Protein AF-0000000076841420 (afdb_homodimer)

Foldseek 3Di:
DPDDDDDQPADKDKDDWDDDPRFTKIKIKDLCFGSNPDQAIWMWMDTDCVRVVVPPDWWWKKKKKWWAFPVPGDIQMDIDDTDTDDPPDIDTGRHRGGNCQCVPPVTRQDDPNDIDMDMDMDTPPPPPPD/DPDDDDDQPADKDKDDWDDDPRFTKIKIKDLCFGSNPDQAIWMWMDTDQVRLVPPPDWWWKKKKKWWAFPVPGDIDMDIDDTDTDDPPDIDTGRHRGGNCQCVPPVTRQDDPNDIDMDMDMDTPPPPPPD

Radius of gyration: 22.5 Å; Cα contacts (8 Å, |Δi|>4): 610; chains: 2; bounding box: 36×82×49 Å

Nearest PDB structures (foldseek):
  7kpk-assembly1_A  TM=8.419E-01  e=2.871E-06  Homo sapiens
  2f1y-assembly1_A  TM=8.600E-01  e=2.532E-05  Homo sapiens
  2f1x-assembly1_A  TM=8.235E-01  e=2.394E-05  Homo sapiens
  2xxn-assembly1_A  TM=7.863E-01  e=4.678E-05  Homo sapiens
  2f1x-assembly2_B  TM=8.069E-01  e=1.786E-04  Homo sapiens

Secondary structure (DSSP, 8-state):
--EEEEEE----EEPPPEEETTEEEEEEEETT-GGG-SSEEEEEEEE-GGGGGGTTS-EEEEEEEEEEETTTTEEEEEE---EEE-TT--EEEEEEEEHHHHT-TTS-S-BTTEEEEEEEEEEE------/--EEEEEE----EEPPPEEETTEEEEEEEETT-GGG-SSEEEEEEEE-GGGGGGTTS-EEEEEEEEEEETTTTEEEEEE---EEE-TT--EEEEEEEEHHHHT-TTS-S-BTTEEEEEEEEEEE------

Solvent-accessible surface area (backbone atoms only — not comparable to full-atom values): 14401 Å² total; per-residue (Å²): 112,84,54,69,40,79,44,70,61,63,54,72,43,69,51,73,73,44,77,58,96,91,38,43,30,30,43,40,32,11,79,51,8,60,52,48,68,45,74,9,21,14,40,31,40,33,60,45,61,94,53,47,89,63,58,80,62,78,44,36,31,35,43,34,40,33,38,36,20,73,74,76,75,44,67,53,71,53,68,54,65,84,36,74,58,56,93,88,52,65,51,72,33,66,68,64,41,48,40,70,62,46,50,29,81,90,45,23,35,49,56,96,30,23,34,39,34,31,54,43,79,45,74,55,74,73,70,70,82,121,113,86,54,68,39,78,44,68,60,64,53,70,44,71,52,73,74,44,77,57,94,89,37,43,29,31,43,40,32,10,78,52,6,60,52,47,68,45,76,12,20,15,41,30,39,31,62,44,60,94,50,41,85,64,59,77,66,78,43,35,30,35,42,34,40,33,39,37,20,71,72,76,75,44,68,53,73,51,68,55,63,86,36,73,59,55,85,88,50,64,52,72,34,66,68,63,42,49,38,70,60,46,50,30,80,91,43,23,35,50,55,96,29,24,34,37,34,33,55,42,76,44,72,54,75,72,69,70,82,120

Sequence (260 aa):
MNNFLELDLDHFVRSPAFEVGGHKWYVQMYPCGKRYSTDCLSLYLYLDASDELHLESKKVVVMTVSILDRKNGIHFTRTSGLLVFTGGHGWGWANFLELKKLKDPSGGYVVESSCVVKADLTIIGLSNDSMNNFLELDLDHFVRSPAFEVGGHKWYVQMYPCGKRYSTDCLSLYLYLDASDELHLESKKVVVMTVSILDRKNGIHFTRTSGLLVFTGGHGWGWANFLELKKLKDPSGGYVVESSCVVKADLTIIGLSNDS

pLDDT: mean 86.53, std 14.45, range [31.75, 97.94]

InterPro domains:
  IPR002083 MATH/TRAF domain [PF22486] (10-120)
  IPR002083 MATH/TRAF domain [PS50144] (1-121)
  IPR002083 MATH/TRAF domain [SM00061] (1-102)
  IPR002083 MATH/TRAF domain [cd00121] (3-122)
  IPR008974 TRAF-like [G3DSA:2.60.210.10] (1-125)

Organism: Aegilops tauschii subsp. strangulata (NCBI:txid200361)

Structure (mmCIF, N/CA/C/O backbone):
data_AF-0000000076841420-model_v1
#
loop_
_entity.id
_entity.type
_entity.pdbx_description
1 polymer 'MATH domain-containing protein'
#
loop_
_atom_site.group_PDB
_atom_site.id
_atom_site.type_symbol
_atom_site.label_atom_id
_atom_site.label_alt_id
_atom_site.label_comp_id
_atom_site.label_asym_id
_atom_site.label_entity_id
_atom_site.label_seq_id
_atom_site.pdbx_PDB_ins_code
_atom_site.Cartn_x
_atom_site.Cartn_y
_atom_site.Cartn_z
_atom_site.occupancy
_atom_site.B_iso_or_equiv
_atom_site.auth_seq_id
_atom_site.auth_comp_id
_atom_site.auth_asym_id
_atom_site.auth_atom_id
_atom_site.pdbx_PDB_model_num
ATOM 1 N N . MET A 1 1 ? 9.602 21.828 15.68 1 44.41 1 MET A N 1
ATOM 2 C CA . MET A 1 1 ? 10.008 20.422 15.664 1 44.41 1 MET A CA 1
ATOM 3 C C . MET A 1 1 ? 10.094 19.906 14.234 1 44.41 1 MET A C 1
ATOM 5 O O . MET A 1 1 ? 9.078 19.844 13.523 1 44.41 1 MET A O 1
ATOM 9 N N . ASN A 1 2 ? 11.023 20.234 13.453 1 52.28 2 ASN A N 1
ATOM 10 C CA . ASN A 1 2 ? 11.211 19.953 12.039 1 52.28 2 ASN A CA 1
ATOM 11 C C . ASN A 1 2 ? 11.508 18.469 11.797 1 52.28 2 ASN A C 1
ATOM 13 O O . ASN A 1 2 ? 12.672 18.094 11.672 1 52.28 2 ASN A O 1
ATOM 17 N N . ASN A 1 3 ? 10.789 17.5 12.422 1 69.75 3 ASN A N 1
ATOM 18 C CA . ASN A 1 3 ? 11.336 16.156 12.336 1 69.75 3 ASN A CA 1
ATOM 19 C C . ASN A 1 3 ? 10.891 15.438 11.07 1 69.75 3 ASN A C 1
ATOM 21 O O . ASN A 1 3 ? 9.695 15.258 10.844 1 69.75 3 ASN A O 1
ATOM 25 N N . PHE A 1 4 ? 11.906 15.492 10.172 1 79.81 4 PHE A N 1
ATOM 26 C CA . PHE A 1 4 ? 11.711 14.633 9.008 1 79.81 4 PHE A CA 1
ATOM 27 C C . PHE A 1 4 ? 11.664 13.172 9.422 1 79.81 4 PHE A C 1
ATOM 29 O O . PHE A 1 4 ? 12.414 12.734 10.297 1 79.81 4 PHE A O 1
ATOM 36 N N . LEU A 1 5 ? 10.633 12.625 8.984 1 87.56 5 LEU A N 1
ATOM 37 C CA . LEU A 1 5 ? 10.453 11.203 9.242 1 87.56 5 LEU A CA 1
ATOM 38 C C . LEU A 1 5 ? 10.578 10.398 7.949 1 87.56 5 LEU A C 1
ATOM 40 O O . LEU A 1 5 ? 10.031 10.789 6.914 1 87.56 5 LEU A O 1
ATOM 44 N N . GLU A 1 6 ? 11.461 9.383 8.078 1 91.12 6 GLU A N 1
ATOM 45 C CA . GLU A 1 6 ? 11.516 8.453 6.945 1 91.12 6 GLU A CA 1
ATOM 46 C C . GLU A 1 6 ? 10.523 7.309 7.117 1 91.12 6 GLU A C 1
ATOM 48 O O . GLU A 1 6 ? 10.531 6.629 8.148 1 91.12 6 GLU A O 1
ATOM 53 N N . LEU A 1 7 ? 9.664 7.168 6.16 1 93.5 7 LEU A N 1
ATOM 54 C CA . LEU A 1 7 ? 8.625 6.148 6.223 1 93.5 7 LEU A CA 1
ATOM 55 C C . LEU A 1 7 ? 8.844 5.078 5.16 1 93.5 7 LEU A C 1
ATOM 57 O O . LEU A 1 7 ? 9.117 5.398 3.998 1 93.5 7 LEU A O 1
ATOM 61 N N . ASP A 1 8 ? 8.758 3.84 5.566 1 93.69 8 ASP A N 1
ATOM 62 C CA . ASP A 1 8 ? 8.891 2.707 4.656 1 93.69 8 ASP A CA 1
ATOM 63 C C . ASP A 1 8 ? 7.586 2.447 3.908 1 93.69 8 ASP A C 1
ATOM 65 O O . ASP A 1 8 ? 6.527 2.312 4.523 1 93.69 8 ASP A O 1
ATOM 69 N N . LEU A 1 9 ? 7.691 2.336 2.596 1 92.19 9 LEU A N 1
ATOM 70 C CA . LEU A 1 9 ? 6.488 2.219 1.777 1 92.19 9 LEU A CA 1
ATOM 71 C C . LEU A 1 9 ? 6.25 0.77 1.364 1 92.19 9 LEU A C 1
ATOM 73 O O . LEU A 1 9 ? 5.242 0.459 0.728 1 92.19 9 LEU A O 1
ATOM 77 N N . ASP A 1 10 ? 7.145 -0.092 1.771 1 88.5 10 ASP A N 1
ATOM 78 C CA . ASP A 1 10 ? 6.98 -1.504 1.439 1 88.5 10 ASP A CA 1
ATOM 79 C C . ASP A 1 10 ? 5.734 -2.084 2.109 1 88.5 10 ASP A C 1
ATOM 81 O O . ASP A 1 10 ? 5.531 -1.904 3.312 1 88.5 10 ASP A O 1
ATOM 85 N N . HIS A 1 11 ? 4.859 -2.5 1.32 1 89 11 HIS A N 1
ATOM 86 C CA . HIS A 1 11 ? 3.646 -3.135 1.827 1 89 11 HIS A CA 1
ATOM 87 C C . HIS A 1 11 ? 3.25 -4.328 0.967 1 89 11 HIS A C 1
ATOM 89 O O . HIS A 1 11 ? 3.191 -4.227 -0.26 1 89 11 HIS A O 1
ATOM 95 N N . PHE A 1 12 ? 3.076 -5.375 1.663 1 93.88 12 PHE A N 1
ATOM 96 C CA . PHE A 1 12 ? 2.543 -6.551 0.986 1 93.88 12 PHE A CA 1
ATOM 97 C C . PHE A 1 12 ? 1.453 -7.211 1.824 1 93.88 12 PHE A C 1
ATOM 99 O O . PHE A 1 12 ? 1.341 -6.949 3.023 1 93.88 12 PHE A O 1
ATOM 106 N N . VAL A 1 13 ? 0.59 -7.887 1.134 1 94.56 13 VAL A N 1
ATOM 107 C CA . VAL A 1 13 ? -0.407 -8.734 1.775 1 94.56 13 VAL A CA 1
ATOM 108 C C . VAL A 1 13 ? -0.192 -10.188 1.359 1 94.56 13 VAL A C 1
ATOM 110 O O . VAL A 1 13 ? 0.125 -10.469 0.201 1 94.56 13 VAL A O 1
ATOM 113 N N . ARG A 1 14 ? -0.371 -11.094 2.348 1 93.25 14 ARG A N 1
ATOM 114 C CA . ARG A 1 14 ? -0.141 -12.508 2.078 1 93.25 14 ARG A CA 1
ATOM 115 C C . ARG A 1 14 ? -1.434 -13.312 2.205 1 93.25 14 ARG A C 1
ATOM 117 O O . ARG A 1 14 ? -2.234 -13.062 3.109 1 93.25 14 ARG A O 1
ATOM 124 N N . SER A 1 15 ? -1.518 -14.211 1.389 1 91.94 15 SER A N 1
ATOM 125 C CA . SER A 1 15 ? -2.617 -15.164 1.533 1 91.94 15 SER A CA 1
ATOM 126 C C . SER A 1 15 ? -2.33 -16.172 2.635 1 91.94 15 SER A C 1
ATOM 128 O O . SER A 1 15 ? -1.18 -16.359 3.037 1 91.94 15 SER A O 1
ATOM 130 N N . PRO A 1 16 ? -3.432 -16.812 3.088 1 89.81 16 PRO A N 1
ATOM 131 C CA . PRO A 1 16 ? -3.15 -18.047 3.842 1 89.81 16 PRO A CA 1
ATOM 132 C C . PRO A 1 16 ? -2.369 -19.062 3.025 1 89.81 16 PRO A C 1
ATOM 134 O O . PRO A 1 16 ? -2.447 -19.078 1.794 1 89.81 16 PRO A O 1
ATOM 137 N N . ALA A 1 17 ? -1.659 -19.891 3.781 1 89.62 17 ALA A N 1
ATOM 138 C CA . ALA A 1 17 ? -0.952 -20.969 3.092 1 89.62 17 ALA A CA 1
ATOM 139 C C . ALA A 1 17 ? -1.927 -22.031 2.578 1 89.62 17 ALA A C 1
ATOM 141 O O . ALA A 1 17 ? -2.986 -22.234 3.174 1 89.62 17 ALA A O 1
ATOM 142 N N . PHE A 1 18 ? -1.612 -22.609 1.475 1 89 18 PHE A N 1
ATOM 143 C CA . PHE A 1 18 ? -2.379 -23.719 0.915 1 89 18 PHE A CA 1
ATOM 144 C C . PHE A 1 18 ? -1.453 -24.828 0.447 1 89 18 PHE A C 1
ATOM 146 O O . PHE A 1 18 ? -0.28 -24.594 0.152 1 89 18 PHE A O 1
ATOM 153 N N . GLU A 1 19 ? -1.987 -26 0.372 1 88.69 19 GLU A N 1
ATOM 154 C CA . GLU A 1 19 ? -1.132 -27.156 0.092 1 88.69 19 GLU A CA 1
ATOM 155 C C . GLU A 1 19 ? -1.344 -27.656 -1.33 1 88.69 19 GLU A C 1
ATOM 157 O O . GLU A 1 19 ? -2.482 -27.812 -1.778 1 88.69 19 GLU A O 1
ATOM 162 N N . VAL A 1 20 ? -0.344 -27.812 -1.985 1 87.06 20 VAL A N 1
ATOM 163 C CA . VAL A 1 20 ? -0.312 -28.438 -3.297 1 87.06 20 VAL A CA 1
ATOM 164 C C . VAL A 1 20 ? 0.948 -29.297 -3.428 1 87.06 20 VAL A C 1
ATOM 166 O O . VAL A 1 20 ? 2.053 -28.828 -3.143 1 87.06 20 VAL A O 1
ATOM 169 N N . GLY A 1 21 ? 0.726 -30.625 -3.842 1 84.19 21 GLY A N 1
ATOM 170 C CA . GLY A 1 21 ? 1.859 -31.516 -4.07 1 84.19 21 GLY A CA 1
ATOM 171 C C . GLY A 1 21 ? 2.627 -31.844 -2.805 1 84.19 21 GLY A C 1
ATOM 172 O O . GLY A 1 21 ? 3.836 -32.094 -2.85 1 84.19 21 GLY A O 1
ATOM 173 N N . GLY A 1 22 ? 2.033 -31.672 -1.717 1 85.31 22 GLY A N 1
ATOM 174 C CA . GLY A 1 22 ? 2.664 -32 -0.449 1 85.31 22 GLY A CA 1
ATOM 175 C C . GLY A 1 22 ? 3.463 -30.859 0.139 1 85.31 22 GLY A C 1
ATOM 176 O O . GLY A 1 22 ? 4.246 -31.047 1.069 1 85.31 22 GLY A O 1
ATOM 177 N N . HIS A 1 23 ? 3.32 -29.734 -0.517 1 85.75 23 HIS A N 1
ATOM 178 C CA . HIS A 1 23 ? 4.023 -28.547 -0.042 1 85.75 23 HIS A CA 1
ATOM 179 C C . HIS A 1 23 ? 3.051 -27.406 0.23 1 85.75 23 HIS A C 1
ATOM 181 O O . HIS A 1 23 ? 1.984 -27.328 -0.383 1 85.75 23 HIS A O 1
ATOM 187 N N . LYS A 1 24 ? 3.512 -26.547 1.036 1 88.75 24 LYS A N 1
ATOM 188 C CA . LYS A 1 24 ? 2.697 -25.391 1.362 1 88.75 24 LYS A CA 1
ATOM 189 C C . LYS A 1 24 ? 3.143 -24.156 0.566 1 88.75 24 LYS A C 1
ATOM 191 O O . LYS A 1 24 ? 4.34 -23.891 0.456 1 88.75 24 LYS A O 1
ATOM 196 N N . TRP A 1 25 ? 2.139 -23.531 0.036 1 90.31 25 TRP A N 1
ATOM 197 C CA . TRP A 1 25 ? 2.352 -22.359 -0.805 1 90.31 25 TRP A CA 1
ATOM 198 C C . TRP A 1 25 ? 1.554 -21.172 -0.289 1 90.31 25 TRP A C 1
ATOM 200 O O . TRP A 1 25 ? 0.57 -21.344 0.435 1 90.31 25 TRP A O 1
ATOM 210 N N . TYR A 1 26 ? 2.045 -19.969 -0.634 1 91.75 26 TYR A N 1
ATOM 211 C CA . TYR A 1 26 ? 1.208 -18.781 -0.424 1 91.75 26 TYR A CA 1
ATOM 212 C C . TYR A 1 26 ? 1.474 -17.734 -1.49 1 91.75 26 TYR A C 1
ATOM 214 O O . TYR A 1 26 ? 2.531 -17.734 -2.123 1 91.75 26 TYR A O 1
ATOM 222 N N . VAL A 1 27 ? 0.505 -16.906 -1.668 1 94.06 27 VAL A N 1
ATOM 223 C CA . VAL A 1 27 ? 0.611 -15.773 -2.58 1 94.06 27 VAL A CA 1
ATOM 224 C C . VAL A 1 27 ? 0.907 -14.5 -1.792 1 94.06 27 VAL A C 1
ATOM 226 O O . VAL A 1 27 ? 0.324 -14.273 -0.729 1 94.06 27 VAL A O 1
ATOM 229 N N . GLN A 1 28 ? 1.87 -13.82 -2.277 1 95.38 28 GLN A N 1
ATOM 230 C CA . GLN A 1 28 ? 2.172 -12.5 -1.737 1 95.38 28 GLN A CA 1
ATOM 231 C C . GLN A 1 28 ? 1.877 -11.406 -2.762 1 95.38 28 GLN A C 1
ATOM 233 O O . GLN A 1 28 ? 2.338 -11.477 -3.902 1 95.38 28 GLN A O 1
ATOM 238 N N . MET A 1 29 ? 1.077 -10.43 -2.295 1 96.38 29 MET A N 1
ATOM 239 C CA . MET A 1 29 ? 0.647 -9.359 -3.182 1 96.38 29 MET A CA 1
ATOM 240 C C . MET A 1 29 ? 1.183 -8.008 -2.705 1 96.38 29 MET A C 1
ATOM 242 O O . MET A 1 29 ? 1.205 -7.738 -1.504 1 96.38 29 MET A O 1
ATOM 246 N N . TYR A 1 30 ? 1.589 -7.195 -3.617 1 95.81 30 TYR A N 1
ATOM 247 C CA . TYR A 1 30 ? 1.957 -5.801 -3.402 1 95.81 30 TYR A CA 1
ATOM 248 C C . TYR A 1 30 ? 1.001 -4.863 -4.133 1 95.81 30 TYR A C 1
ATOM 250 O O . TYR A 1 30 ? 1.192 -4.574 -5.316 1 95.81 30 TYR A O 1
ATOM 258 N N . PRO A 1 31 ? 0.027 -4.332 -3.432 1 94 31 PRO A N 1
ATOM 259 C CA . PRO A 1 31 ? -1.051 -3.584 -4.082 1 94 31 PRO A CA 1
ATOM 260 C C . PRO A 1 31 ? -0.551 -2.328 -4.793 1 94 31 PRO A C 1
ATOM 262 O O . PRO A 1 31 ? -1.196 -1.844 -5.727 1 94 31 PRO A O 1
ATOM 265 N N . CYS A 1 32 ? 0.587 -1.778 -4.316 1 92.69 32 CYS A N 1
ATOM 266 C CA . CYS A 1 32 ? 1.147 -0.594 -4.957 1 92.69 32 CYS A CA 1
ATOM 267 C C . CYS A 1 32 ? 2.49 -0.908 -5.602 1 92.69 32 CYS A C 1
ATOM 269 O O . CYS A 1 32 ? 3.309 -0.011 -5.812 1 92.69 32 CYS A O 1
ATOM 271 N N . GLY A 1 33 ? 2.645 -2.135 -5.93 1 94.56 33 GLY A N 1
ATOM 272 C CA . GLY A 1 33 ? 3.895 -2.555 -6.543 1 94.56 33 GLY A CA 1
ATOM 273 C C . GLY A 1 33 ? 4.961 -2.924 -5.531 1 94.56 33 GLY A C 1
ATOM 274 O O . GLY A 1 33 ? 5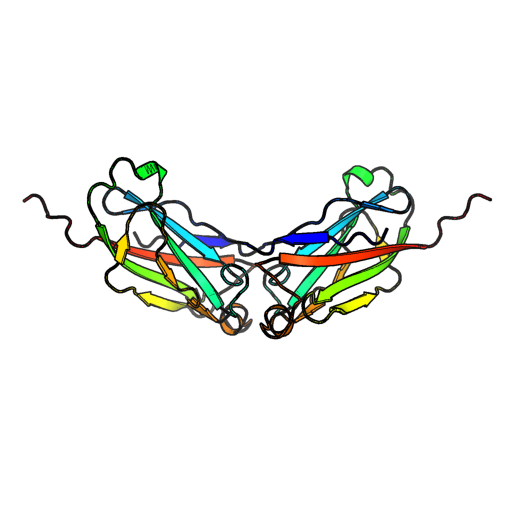.059 -2.305 -4.469 1 94.56 33 GLY A O 1
ATOM 275 N N . LYS A 1 34 ? 5.68 -3.854 -5.938 1 91.38 34 LYS A N 1
ATOM 276 C CA . LYS A 1 34 ? 6.777 -4.254 -5.066 1 91.38 34 LYS A CA 1
ATOM 277 C C . LYS A 1 34 ? 7.777 -3.115 -4.883 1 91.38 34 LYS A C 1
ATOM 279 O O . LYS A 1 34 ? 8.219 -2.51 -5.859 1 91.38 34 LYS A O 1
ATOM 284 N N . ARG A 1 35 ? 8.078 -2.752 -3.814 1 86.56 35 ARG A N 1
ATOM 285 C CA . ARG A 1 35 ? 9.008 -1.689 -3.439 1 86.56 35 ARG A CA 1
ATOM 286 C C . ARG A 1 35 ? 8.523 -0.336 -3.951 1 86.56 35 ARG A C 1
ATOM 288 O O . ARG A 1 35 ? 9.328 0.57 -4.18 1 86.56 35 ARG A O 1
ATOM 295 N N . TYR A 1 36 ? 7.312 -0.246 -4.438 1 89.69 36 TYR A N 1
ATOM 296 C CA . TYR A 1 36 ? 6.695 0.981 -4.926 1 89.69 36 TYR A CA 1
ATOM 297 C C . TYR A 1 36 ? 7.395 1.474 -6.191 1 89.69 36 TYR A C 1
ATOM 299 O O . TYR A 1 36 ? 7.562 2.68 -6.383 1 89.69 36 TYR A O 1
ATOM 307 N N . SER A 1 37 ? 7.727 0.525 -7.027 1 84.75 37 SER A N 1
ATOM 308 C CA . SER A 1 37 ? 8.578 0.894 -8.156 1 84.75 37 SER A CA 1
ATOM 309 C C . SER A 1 37 ? 7.805 0.851 -9.469 1 84.75 37 SER A C 1
ATOM 311 O O . SER A 1 37 ? 8.297 1.31 -10.5 1 84.75 37 SER A O 1
ATOM 313 N N . THR A 1 38 ? 6.637 0.31 -9.406 1 88.44 38 THR A N 1
ATOM 314 C CA . THR A 1 38 ? 5.867 0.203 -10.641 1 88.44 38 THR A CA 1
ATOM 315 C C . THR A 1 38 ? 4.473 0.79 -10.469 1 88.44 38 THR A C 1
ATOM 317 O O . THR A 1 38 ? 4.035 1.034 -9.344 1 88.44 38 THR A O 1
ATOM 320 N N . ASP A 1 39 ? 3.801 1.062 -11.625 1 92.56 39 ASP A N 1
ATOM 321 C CA . ASP A 1 39 ? 2.402 1.482 -11.609 1 92.56 39 ASP A CA 1
ATOM 322 C C . ASP A 1 39 ? 1.467 0.286 -11.766 1 92.56 39 ASP A C 1
ATOM 324 O O . ASP A 1 39 ? 0.423 0.386 -12.414 1 92.56 39 ASP A O 1
ATOM 328 N N . CYS A 1 40 ? 1.938 -0.812 -11.203 1 95.88 40 CYS A N 1
ATOM 329 C CA . CYS A 1 40 ? 1.171 -2.051 -11.258 1 95.88 40 CYS A CA 1
ATOM 330 C C . CYS A 1 40 ? 1.144 -2.74 -9.898 1 95.88 40 CYS A C 1
ATOM 332 O O . CYS A 1 40 ? 2.045 -2.545 -9.086 1 95.88 40 CYS A O 1
ATOM 334 N N . LEU A 1 41 ? 0.074 -3.504 -9.758 1 96.5 41 LEU A N 1
ATOM 335 C CA . LEU A 1 41 ? 0.05 -4.5 -8.688 1 96.5 41 LEU A CA 1
ATOM 336 C C . LEU A 1 41 ? 1.023 -5.637 -8.984 1 96.5 41 LEU A C 1
ATOM 338 O O . LEU A 1 41 ? 1.093 -6.121 -10.117 1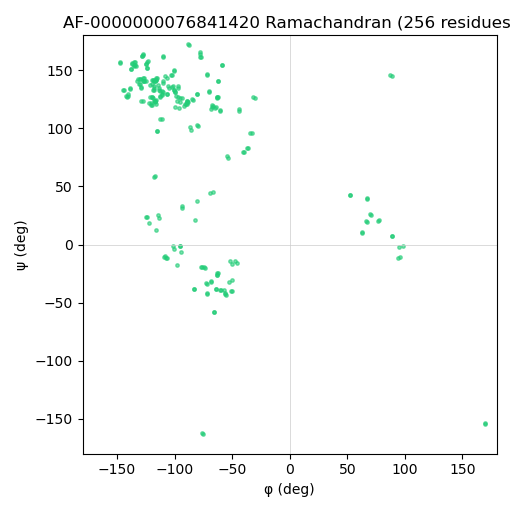 96.5 41 LEU A O 1
ATOM 342 N N . SER A 1 42 ? 1.868 -5.996 -7.977 1 97.19 42 SER A N 1
ATOM 343 C CA . SER A 1 42 ? 2.758 -7.145 -8.094 1 97.19 42 SER A CA 1
ATOM 344 C C . SER A 1 42 ? 2.211 -8.344 -7.328 1 97.19 42 SER A C 1
ATOM 346 O O . SER A 1 42 ? 1.596 -8.188 -6.273 1 97.19 42 SER A O 1
ATOM 348 N N . LEU A 1 43 ? 2.439 -9.516 -7.836 1 96.81 43 LEU A N 1
ATOM 349 C CA . LEU A 1 43 ? 1.949 -10.75 -7.238 1 96.81 43 LEU A CA 1
ATOM 350 C C . LEU A 1 43 ? 2.957 -11.875 -7.418 1 96.81 43 LEU A C 1
ATOM 352 O O . LEU A 1 43 ? 3.465 -12.094 -8.523 1 96.81 43 LEU A O 1
ATOM 356 N N . TYR A 1 44 ? 3.203 -12.586 -6.309 1 95.44 44 TYR A N 1
ATOM 357 C CA . TYR A 1 44 ? 4.207 -13.648 -6.336 1 95.44 44 TYR A CA 1
ATOM 358 C C . TYR A 1 44 ? 3.721 -14.875 -5.582 1 95.44 44 TYR A C 1
ATOM 360 O O . TYR A 1 44 ? 2.953 -14.758 -4.621 1 95.44 44 TYR A O 1
ATOM 368 N N . LEU A 1 45 ? 4.219 -15.992 -6.031 1 93.31 45 LEU A N 1
ATOM 369 C CA . LEU A 1 45 ? 4.035 -17.266 -5.348 1 93.31 45 LEU A CA 1
ATOM 370 C C . LEU A 1 45 ? 5.285 -17.656 -4.566 1 93.31 45 LEU A C 1
ATOM 372 O O . LEU A 1 45 ? 6.402 -17.531 -5.074 1 93.31 45 LEU A O 1
ATOM 376 N N . TYR A 1 46 ? 5.055 -18.094 -3.396 1 91.75 46 TYR A N 1
ATOM 377 C CA . TYR A 1 46 ? 6.16 -18.547 -2.551 1 91.75 46 TYR A CA 1
ATOM 378 C C . TYR A 1 46 ? 5.918 -19.953 -2.035 1 91.75 46 TYR A C 1
ATOM 380 O O . TYR A 1 46 ? 4.781 -20.328 -1.75 1 91.75 46 TYR A O 1
ATOM 388 N N . LEU A 1 47 ? 7.016 -20.625 -1.988 1 88.44 47 LEU A N 1
ATOM 389 C CA . LEU A 1 47 ? 7.047 -21.859 -1.212 1 88.44 47 LEU A CA 1
ATOM 390 C C . LEU A 1 47 ? 7.309 -21.578 0.262 1 88.44 47 LEU A C 1
ATOM 392 O O . LEU A 1 47 ? 8.266 -20.875 0.6 1 88.44 47 LEU A O 1
ATOM 396 N N . ASP A 1 48 ? 6.434 -22.047 1.128 1 84.94 48 ASP A N 1
ATOM 397 C CA . ASP A 1 48 ? 6.598 -21.797 2.557 1 84.94 48 ASP A CA 1
ATOM 398 C C . ASP A 1 48 ? 7.812 -22.547 3.107 1 84.94 48 ASP A C 1
ATOM 400 O O . ASP A 1 48 ? 7.922 -23.766 2.963 1 84.94 48 ASP A O 1
ATOM 404 N N . ALA A 1 49 ? 8.828 -21.828 3.598 1 73.5 49 ALA A N 1
ATOM 405 C CA . ALA A 1 49 ? 10.117 -22.328 4.043 1 73.5 49 ALA A CA 1
ATOM 406 C C . ALA A 1 49 ? 9.953 -23.375 5.141 1 73.5 49 ALA A C 1
ATOM 408 O O . ALA A 1 49 ? 10.844 -24.203 5.363 1 73.5 4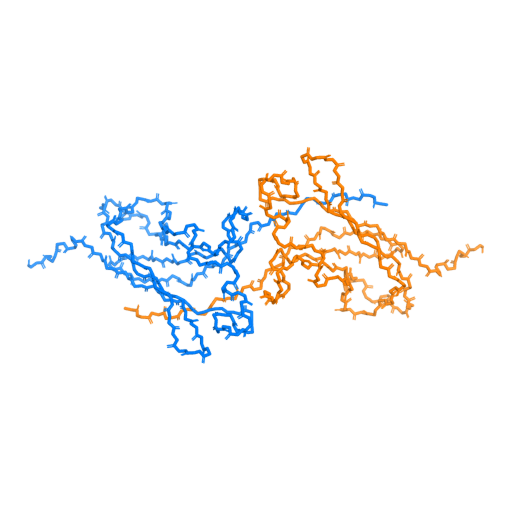9 ALA A O 1
ATOM 409 N N . SER A 1 50 ? 8.984 -23.078 6.016 1 68.31 50 SER A N 1
ATOM 410 C CA . SER A 1 50 ? 8.812 -24.078 7.059 1 68.31 50 SER A CA 1
ATOM 411 C C . SER A 1 50 ? 8.75 -25.484 6.469 1 68.31 50 SER A C 1
ATOM 413 O O . SER A 1 50 ? 9.008 -26.469 7.164 1 68.31 50 SER A O 1
ATOM 415 N N . ASP A 1 51 ? 8.57 -25.516 5.176 1 58.78 51 ASP A N 1
ATOM 416 C CA . ASP A 1 51 ? 8.492 -26.797 4.465 1 58.78 51 ASP A CA 1
ATOM 417 C C . ASP A 1 51 ? 9.852 -27.203 3.916 1 58.78 51 ASP A C 1
ATOM 419 O O . ASP A 1 51 ? 9.961 -28.188 3.17 1 58.78 51 ASP A O 1
ATOM 423 N N . GLU A 1 52 ? 10.836 -26.422 3.982 1 56.75 52 GLU A N 1
ATOM 424 C CA . GLU A 1 52 ? 12.133 -26.594 3.334 1 56.75 52 GLU A CA 1
ATOM 425 C C . GLU A 1 52 ? 12.711 -27.984 3.6 1 56.75 52 GLU A C 1
ATOM 427 O O . GLU A 1 52 ? 13.477 -28.5 2.789 1 56.75 52 GLU A O 1
ATOM 432 N N . LEU A 1 53 ? 12.406 -28.5 4.676 1 53 53 LEU A N 1
ATOM 433 C CA . LEU A 1 53 ? 13.109 -29.734 4.98 1 53 53 LEU A CA 1
ATOM 434 C C . LEU A 1 53 ? 12.992 -30.719 3.824 1 53 53 LEU A C 1
ATOM 436 O O . LEU A 1 53 ? 13.797 -31.656 3.719 1 53 53 LEU A O 1
ATOM 440 N N . HIS A 1 54 ? 12.133 -30.469 2.971 1 53.41 54 HIS A N 1
ATOM 441 C CA . HIS A 1 54 ? 12.008 -31.547 1.998 1 53.41 54 HIS A CA 1
ATOM 442 C C . HIS A 1 54 ? 12.25 -31.047 0.58 1 53.41 54 HIS A C 1
ATOM 444 O O . HIS A 1 54 ? 11.891 -31.719 -0.392 1 53.41 54 HIS A O 1
ATOM 450 N N . LEU A 1 55 ? 12.883 -29.891 0.513 1 54.62 55 LEU A N 1
ATOM 451 C CA . LEU A 1 55 ? 12.984 -29.328 -0.831 1 54.62 55 LEU A CA 1
ATOM 452 C C . LEU A 1 55 ? 14.148 -29.953 -1.596 1 54.62 55 LEU A C 1
ATOM 454 O O . LEU A 1 55 ? 14.828 -29.266 -2.357 1 54.62 55 LEU A O 1
ATOM 458 N N . GLU A 1 56 ? 14.547 -31.062 -1.188 1 56.03 56 GLU A N 1
ATOM 459 C CA . GLU A 1 56 ? 15.578 -31.672 -2.025 1 56.03 56 GLU A CA 1
ATOM 460 C C . GLU A 1 56 ? 15.156 -31.703 -3.488 1 56.03 56 GLU A C 1
ATOM 462 O O . GLU A 1 56 ? 15.984 -31.578 -4.387 1 56.03 56 GLU A O 1
ATOM 467 N N . SER A 1 57 ? 13.891 -31.984 -3.881 1 59.81 57 SER A N 1
ATOM 468 C CA . SER A 1 57 ? 13.539 -32.219 -5.277 1 59.81 57 SER A CA 1
ATOM 469 C C . SER A 1 57 ? 13 -30.953 -5.926 1 59.81 57 SER A C 1
ATOM 471 O O . SER A 1 57 ? 12.195 -30.234 -5.328 1 59.81 57 SER A O 1
ATOM 473 N N . LYS A 1 58 ? 13.742 -30.484 -6.961 1 67.19 58 LYS A N 1
ATOM 474 C CA . LYS A 1 58 ? 13.258 -29.422 -7.828 1 67.19 58 LYS A CA 1
ATOM 475 C C . LYS A 1 58 ? 11.805 -29.641 -8.227 1 67.19 58 LYS A C 1
ATOM 477 O O . LYS A 1 58 ? 11.43 -30.766 -8.609 1 67.19 58 LYS A O 1
ATOM 482 N N . LYS A 1 59 ? 10.977 -28.828 -7.867 1 77.31 59 LYS A N 1
ATOM 483 C CA . LYS A 1 59 ? 9.586 -28.922 -8.312 1 77.31 59 LYS A CA 1
ATOM 484 C C . LYS A 1 59 ? 9.328 -27.984 -9.492 1 77.31 59 LYS A C 1
ATOM 486 O O . LYS A 1 59 ? 9.766 -26.828 -9.484 1 77.31 59 LYS A O 1
ATOM 491 N N . VAL A 1 60 ? 8.859 -28.625 -10.547 1 88.38 60 VAL A N 1
ATOM 492 C CA . VAL A 1 60 ? 8.43 -27.859 -11.711 1 88.38 60 VAL A CA 1
ATOM 493 C C . VAL A 1 60 ? 6.941 -27.547 -11.602 1 88.38 60 VAL A C 1
ATOM 495 O O . VAL A 1 60 ? 6.121 -28.469 -11.453 1 88.38 60 VAL A O 1
ATOM 498 N N . VAL A 1 61 ? 6.684 -26.25 -11.578 1 90.5 61 VAL A N 1
ATOM 499 C CA . VAL A 1 61 ? 5.316 -25.844 -11.281 1 90.5 61 VAL A CA 1
ATOM 500 C C . VAL A 1 61 ? 4.809 -24.906 -12.383 1 90.5 61 VAL A C 1
ATOM 502 O O . VAL A 1 61 ? 5.578 -24.125 -12.945 1 90.5 61 VAL A O 1
ATOM 505 N N . VAL A 1 62 ? 3.564 -25.094 -12.719 1 93.62 62 VAL A N 1
ATOM 506 C CA . VAL A 1 62 ? 2.846 -24.094 -13.492 1 93.62 62 VAL A CA 1
ATOM 507 C C . VAL A 1 62 ? 1.793 -23.422 -12.617 1 93.62 62 VAL A C 1
ATOM 509 O O . VAL A 1 62 ? 1.023 -24.094 -11.93 1 93.62 62 VAL A O 1
ATOM 512 N N . MET A 1 63 ? 1.811 -22.125 -12.672 1 93.06 63 MET A N 1
ATOM 513 C CA . MET A 1 63 ? 0.872 -21.375 -11.836 1 93.06 63 MET A CA 1
ATOM 514 C C . MET A 1 63 ? -0.046 -20.516 -12.695 1 93.06 63 MET A C 1
ATOM 516 O O . MET A 1 63 ? 0.401 -19.906 -13.664 1 93.06 63 MET A O 1
ATOM 520 N N . THR A 1 64 ? -1.287 -20.516 -12.32 1 95.56 64 THR A N 1
ATOM 521 C CA . THR A 1 64 ? -2.256 -19.547 -12.844 1 95.56 64 THR A CA 1
ATOM 522 C C . THR A 1 64 ? -2.836 -18.703 -11.719 1 95.56 64 THR A 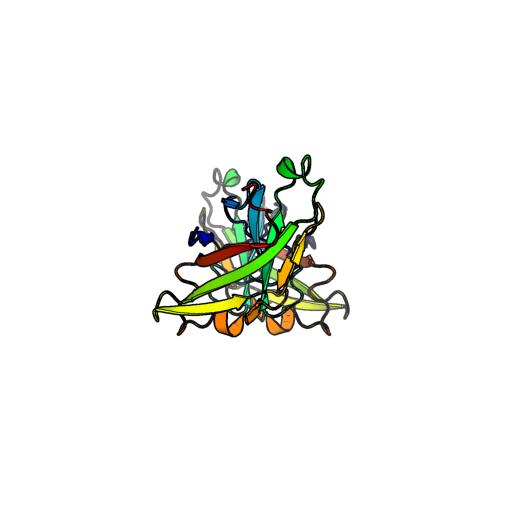C 1
ATOM 524 O O . THR A 1 64 ? -3.305 -19.234 -10.711 1 95.56 64 THR A O 1
ATOM 527 N N . VAL A 1 65 ? -2.729 -17.391 -11.922 1 95.69 65 VAL A N 1
ATOM 528 C CA . VAL A 1 65 ? -3.322 -16.5 -10.93 1 95.69 65 VAL A CA 1
ATOM 529 C C . VAL A 1 65 ? -4.402 -15.641 -11.586 1 95.69 65 VAL A C 1
ATOM 531 O O . VAL A 1 65 ? -4.227 -15.164 -12.711 1 95.69 65 VAL A O 1
ATOM 534 N N . SER A 1 66 ? -5.473 -15.438 -10.805 1 96.75 66 SER A N 1
ATOM 535 C CA . SER A 1 66 ? -6.582 -14.609 -11.273 1 96.75 66 SER A CA 1
ATOM 536 C C . SER A 1 66 ? -7.004 -13.602 -10.211 1 96.75 66 SER A C 1
ATOM 538 O O . SER A 1 66 ? -7.008 -13.906 -9.016 1 96.75 66 SER A O 1
ATOM 540 N N . ILE A 1 67 ? -7.324 -12.406 -10.695 1 97.06 67 ILE A N 1
ATOM 541 C CA . ILE A 1 67 ? -8 -11.43 -9.852 1 97.06 67 ILE A CA 1
ATOM 542 C C . ILE A 1 67 ? -9.414 -11.18 -10.375 1 97.06 67 ILE A C 1
ATOM 544 O O . ILE A 1 67 ? -9.617 -11.062 -11.586 1 97.06 67 ILE A O 1
ATOM 548 N N . LEU A 1 68 ? -10.32 -11.164 -9.461 1 96.62 68 LEU A N 1
ATOM 549 C CA . LEU A 1 68 ? -11.734 -11.148 -9.836 1 96.62 68 LEU A CA 1
ATOM 550 C C . LEU A 1 68 ? -12.281 -9.727 -9.82 1 96.62 68 LEU A C 1
ATOM 552 O O . LEU A 1 68 ? -12.078 -8.984 -8.859 1 96.62 68 LEU A O 1
ATOM 556 N N . ASP A 1 69 ? -12.883 -9.312 -10.914 1 96.81 69 ASP A N 1
ATOM 557 C CA . ASP A 1 69 ? -13.758 -8.141 -10.938 1 96.81 69 ASP A CA 1
ATOM 558 C C . ASP A 1 69 ? -15.148 -8.484 -10.398 1 96.81 69 ASP A C 1
ATOM 560 O O . ASP A 1 69 ? -15.961 -9.07 -11.117 1 96.81 69 ASP A O 1
ATOM 564 N N . ARG A 1 70 ? -15.477 -8.156 -9.211 1 96 70 ARG A N 1
ATOM 565 C CA . ARG A 1 70 ? -16.672 -8.609 -8.492 1 96 70 ARG A CA 1
ATOM 566 C C . ARG A 1 70 ? -17.922 -7.891 -8.992 1 96 70 ARG A C 1
ATOM 568 O O . ARG A 1 70 ? -19.031 -8.352 -8.758 1 96 70 ARG A O 1
ATOM 575 N N . LYS A 1 71 ? -17.781 -6.789 -9.633 1 95.38 71 LYS A N 1
ATOM 576 C CA . LYS A 1 71 ? -18.922 -6.043 -10.148 1 95.38 71 LYS A CA 1
ATOM 577 C C . LYS A 1 71 ? -19.375 -6.605 -11.492 1 95.38 71 LYS A C 1
ATOM 579 O O . LYS A 1 71 ? -20.578 -6.691 -11.758 1 95.38 71 LYS A O 1
ATOM 584 N N . ASN A 1 72 ? -18.438 -6.996 -12.289 1 94.94 72 ASN A N 1
ATOM 585 C CA . ASN A 1 72 ? -18.75 -7.363 -13.664 1 94.94 72 ASN A CA 1
ATOM 586 C C . ASN A 1 72 ? -18.672 -8.875 -13.875 1 94.94 72 ASN A C 1
ATOM 588 O O . ASN A 1 72 ? -19.047 -9.383 -14.93 1 94.94 72 ASN A O 1
ATOM 592 N N . GLY A 1 73 ? -18.156 -9.578 -12.961 1 94 73 GLY A N 1
ATOM 593 C CA . GLY A 1 73 ? -18.094 -11.031 -13.031 1 94 73 GLY A CA 1
ATOM 594 C C . GLY A 1 73 ? -17 -11.539 -13.961 1 94 73 GLY A C 1
ATOM 595 O O . GLY A 1 73 ? -17.125 -12.617 -14.539 1 94 73 GLY A O 1
ATOM 596 N N . ILE A 1 74 ? -16.047 -10.648 -14.203 1 94.81 74 ILE A N 1
ATOM 597 C CA . ILE A 1 74 ? -14.93 -11.055 -15.047 1 94.81 74 ILE A CA 1
ATOM 598 C C . ILE A 1 74 ? -13.664 -11.18 -14.203 1 94.81 74 ILE A C 1
ATOM 600 O O . ILE A 1 74 ? -13.648 -10.773 -13.039 1 94.81 74 ILE A O 1
ATOM 604 N N . HIS A 1 75 ? -12.695 -11.922 -14.789 1 95.12 75 HIS A N 1
ATOM 605 C CA . HIS A 1 75 ? -11.422 -12.07 -14.094 1 95.12 75 HIS A CA 1
ATOM 606 C C . HIS A 1 75 ? -10.25 -11.75 -15.016 1 95.12 75 HIS A C 1
ATOM 608 O O . HIS A 1 75 ? -10.344 -11.945 -16.234 1 95.12 75 HIS A O 1
ATOM 614 N N . PHE A 1 76 ? -9.289 -11.141 -14.477 1 97.5 76 PHE A N 1
ATOM 615 C CA . PHE A 1 76 ? -7.996 -11 -15.141 1 97.5 76 PHE A CA 1
ATOM 616 C C . PHE A 1 76 ? -7.051 -12.117 -14.719 1 97.5 76 PHE A C 1
ATOM 618 O O . PHE A 1 76 ? -6.828 -12.336 -13.523 1 97.5 76 PHE A O 1
ATOM 625 N N . THR A 1 77 ? -6.504 -12.828 -15.734 1 97.19 77 THR A N 1
ATOM 626 C CA . THR A 1 77 ? -5.77 -14.055 -15.445 1 97.19 77 THR A CA 1
ATOM 627 C C . THR A 1 77 ? -4.414 -14.055 -16.141 1 97.19 77 THR A C 1
ATOM 629 O O . THR A 1 77 ? -4.309 -13.641 -17.297 1 97.19 77 THR A O 1
ATOM 632 N N . ARG A 1 78 ? -3.396 -14.5 -15.438 1 97.69 78 ARG A N 1
ATOM 633 C CA . ARG A 1 78 ? -2.092 -14.789 -16.016 1 97.69 78 ARG A CA 1
ATOM 634 C C . ARG A 1 78 ? -1.625 -16.188 -15.656 1 97.69 78 ARG A C 1
ATOM 636 O O . ARG A 1 78 ? -1.842 -16.656 -14.539 1 97.69 78 ARG A O 1
ATOM 643 N N . THR A 1 79 ? -1.041 -16.828 -16.578 1 97.12 79 THR A N 1
ATOM 644 C CA . THR A 1 79 ? -0.472 -18.156 -16.375 1 97.12 79 THR A CA 1
ATOM 645 C C . THR A 1 79 ? 1.034 -18.141 -16.625 1 97.12 79 THR A C 1
ATOM 647 O O . THR A 1 79 ? 1.506 -17.531 -17.578 1 97.12 79 THR A O 1
ATOM 650 N N . SER A 1 80 ? 1.716 -18.75 -15.695 1 96.5 80 SER A N 1
ATOM 651 C CA . SER A 1 80 ? 3.168 -18.797 -15.82 1 96.5 80 SER A CA 1
ATOM 652 C C . SER A 1 80 ? 3.607 -19.859 -16.828 1 96.5 80 SER A C 1
ATOM 654 O O . SER A 1 80 ? 2.795 -20.672 -17.266 1 96.5 80 SER A O 1
ATOM 656 N N . GLY A 1 81 ? 4.949 -19.719 -17.266 1 95.5 81 GLY A N 1
ATOM 657 C CA . GLY A 1 81 ? 5.586 -20.906 -17.812 1 95.5 81 GLY A CA 1
ATOM 658 C C . GLY A 1 81 ? 5.992 -21.906 -16.75 1 95.5 81 GLY A C 1
ATOM 659 O O . GLY A 1 81 ? 5.426 -21.922 -15.664 1 95.5 81 GLY A O 1
ATOM 660 N N . LEU A 1 82 ? 6.867 -22.828 -17.125 1 93.31 82 LEU A N 1
ATOM 661 C CA . LEU A 1 82 ? 7.406 -23.766 -16.156 1 93.31 82 LEU A CA 1
ATOM 662 C C . LEU A 1 82 ? 8.289 -23.062 -15.133 1 93.31 82 LEU A C 1
ATOM 664 O O . LEU A 1 82 ? 9.219 -22.344 -15.508 1 93.31 82 LEU A O 1
ATOM 668 N N . LEU A 1 83 ? 7.902 -23.156 -13.922 1 89.81 83 LEU A N 1
ATOM 669 C CA . LEU A 1 83 ? 8.656 -22.547 -12.836 1 89.81 83 LEU A CA 1
ATOM 670 C C . LEU A 1 83 ? 9.414 -23.594 -12.039 1 89.81 83 LEU A C 1
ATOM 672 O O . LEU A 1 83 ? 8.875 -24.672 -11.75 1 89.81 83 LEU A O 1
ATOM 676 N N . VAL A 1 84 ? 10.594 -23.281 -11.781 1 87.06 84 VAL A N 1
ATOM 677 C CA . VAL A 1 84 ? 11.406 -24.156 -10.938 1 87.06 84 VAL A CA 1
ATOM 678 C C . VAL A 1 84 ? 11.68 -23.484 -9.602 1 87.06 84 VAL A C 1
ATOM 680 O O . VAL A 1 84 ? 12.359 -22.453 -9.539 1 87.06 84 VAL A O 1
ATOM 683 N N . PHE A 1 85 ? 11.047 -23.969 -8.547 1 84 85 PHE A N 1
ATOM 684 C CA . PHE A 1 85 ? 11.203 -23.359 -7.23 1 84 85 PHE A CA 1
ATOM 685 C C . PHE A 1 85 ? 12.367 -23.984 -6.477 1 84 85 PHE A C 1
ATOM 687 O O . PHE A 1 85 ? 12.508 -25.219 -6.441 1 84 85 PHE A O 1
ATOM 694 N N . THR A 1 86 ? 13.25 -22.984 -6.195 1 72.25 86 THR A N 1
ATOM 695 C CA . THR A 1 86 ? 14.32 -23.344 -5.27 1 72.25 86 THR A CA 1
ATOM 696 C C . THR A 1 86 ? 14.133 -22.641 -3.932 1 72.25 86 THR A C 1
ATOM 698 O O . THR A 1 86 ? 13.414 -21.641 -3.844 1 72.25 86 THR A O 1
ATOM 701 N N . GLY A 1 87 ? 14.281 -23.047 -2.893 1 65.25 87 GLY A N 1
ATOM 702 C CA . GLY A 1 87 ? 14.078 -22.5 -1.561 1 65.25 87 GLY A CA 1
ATOM 703 C C . GLY A 1 87 ? 14.281 -20.984 -1.496 1 65.25 87 GLY A C 1
ATOM 704 O O . GLY A 1 87 ? 15.258 -20.469 -2.027 1 65.25 87 GLY A O 1
ATOM 705 N N . GLY A 1 88 ? 13.258 -20.203 -0.972 1 69.56 88 GLY A N 1
ATOM 706 C CA . GLY A 1 88 ? 13.375 -18.828 -0.491 1 69.56 88 GLY A CA 1
ATOM 707 C C . GLY A 1 88 ? 13 -17.797 -1.535 1 69.56 88 GLY A C 1
ATOM 708 O O . GLY A 1 88 ? 12.938 -16.609 -1.238 1 69.56 88 GLY A O 1
ATOM 709 N N . HIS A 1 89 ? 12.859 -18.297 -2.754 1 81.81 89 HIS A N 1
ATOM 710 C CA . HIS A 1 89 ? 12.562 -17.281 -3.768 1 81.81 89 HIS A CA 1
ATOM 711 C C . HIS A 1 89 ? 11.117 -17.391 -4.238 1 81.81 89 HIS A C 1
ATOM 713 O O . HIS A 1 89 ? 10.562 -18.484 -4.309 1 81.81 89 HIS A O 1
ATOM 719 N N . GLY A 1 90 ? 10.508 -16.312 -4.531 1 90.94 90 GLY A N 1
ATOM 720 C CA . GLY A 1 90 ? 9.164 -16.281 -5.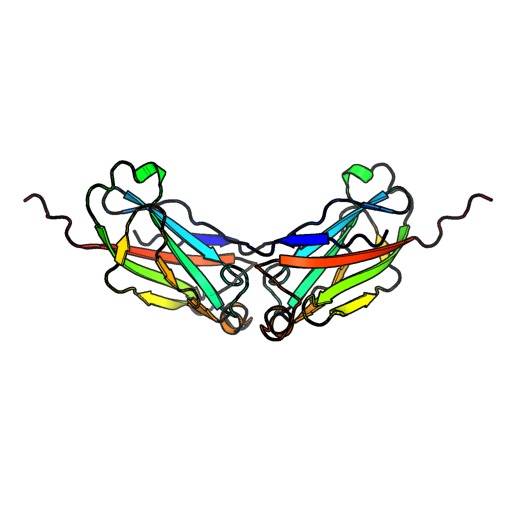09 1 90.94 90 GLY A CA 1
ATOM 721 C C . GLY A 1 90 ? 9.148 -16.062 -6.59 1 90.94 90 GLY A C 1
ATOM 722 O O . GLY A 1 90 ? 10.102 -15.523 -7.156 1 90.94 90 GLY A O 1
ATOM 723 N N . TRP A 1 91 ? 8.172 -16.594 -7.25 1 93.5 91 TRP A N 1
ATOM 724 C CA . TRP A 1 91 ? 7.938 -16.375 -8.68 1 93.5 91 TRP A CA 1
ATOM 725 C C . TRP A 1 91 ? 6.613 -15.664 -8.914 1 93.5 91 TRP A C 1
ATOM 727 O O . TRP A 1 91 ? 5.617 -15.953 -8.242 1 93.5 91 TRP A O 1
ATOM 737 N N . GLY A 1 92 ? 6.672 -14.766 -9.898 1 95.81 92 GLY A N 1
ATOM 738 C CA . GLY A 1 92 ? 5.434 -14.07 -10.195 1 95.81 92 GLY A CA 1
ATOM 739 C C . GLY A 1 92 ? 5.617 -12.898 -11.141 1 95.81 92 GLY A C 1
ATOM 740 O O . GLY A 1 92 ? 6.434 -12.961 -12.062 1 95.81 92 GLY A O 1
ATOM 741 N N . TRP A 1 93 ? 4.703 -11.938 -11.023 1 97.25 93 TRP A N 1
ATOM 742 C CA . TRP A 1 93 ? 4.652 -10.805 -11.938 1 97.25 93 TRP A CA 1
ATOM 743 C C . TRP A 1 93 ? 4.824 -9.492 -11.18 1 97.25 93 TRP A C 1
ATOM 745 O O . TRP A 1 93 ? 4 -9.141 -10.328 1 97.25 93 TRP A O 1
ATOM 755 N N . ALA A 1 94 ? 5.867 -8.758 -11.531 1 96.06 94 ALA A N 1
ATOM 756 C CA . ALA A 1 94 ? 6.055 -7.422 -10.961 1 96.06 94 ALA A CA 1
ATOM 757 C C . ALA A 1 94 ? 4.984 -6.457 -11.469 1 96.06 94 ALA A C 1
ATOM 759 O O . ALA A 1 94 ? 4.617 -5.508 -10.766 1 96.06 94 ALA A O 1
ATOM 760 N N . ASN A 1 95 ? 4.52 -6.703 -12.742 1 97.06 95 ASN A N 1
ATOM 761 C CA . ASN A 1 95 ? 3.529 -5.844 -13.383 1 97.06 95 ASN A CA 1
ATOM 762 C C . ASN A 1 95 ? 2.244 -6.605 -13.703 1 97.06 95 ASN A C 1
ATOM 764 O O . ASN A 1 95 ? 1.751 -6.555 -14.828 1 97.06 95 ASN A O 1
ATOM 768 N N . PHE A 1 96 ? 1.634 -7.156 -12.695 1 97.88 96 PHE A N 1
ATOM 769 C CA . PHE A 1 96 ? 0.495 -8.047 -12.867 1 97.88 96 PHE A CA 1
ATOM 770 C C . PHE A 1 96 ? -0.702 -7.293 -13.438 1 97.88 96 PHE A C 1
ATOM 772 O O . PHE A 1 96 ? -1.243 -7.668 -14.477 1 97.88 96 PHE A O 1
ATOM 779 N N . LEU A 1 97 ? -1.114 -6.266 -12.727 1 97.44 97 LEU A N 1
ATOM 780 C CA . LEU A 1 97 ? -2.27 -5.473 -13.133 1 97.44 97 LEU A CA 1
ATOM 781 C C . LEU A 1 97 ? -2.014 -3.986 -12.914 1 97.44 97 LEU A C 1
ATOM 783 O O . LEU A 1 97 ? -1.578 -3.58 -11.836 1 97.44 97 LEU A O 1
ATOM 787 N N . GLU A 1 98 ? -2.363 -3.205 -13.922 1 96.31 98 GLU A N 1
ATOM 788 C CA . GLU A 1 98 ? -2.166 -1.764 -13.805 1 96.31 98 GLU A CA 1
ATOM 789 C C . GLU A 1 98 ? -3 -1.188 -12.664 1 96.31 98 GLU A C 1
ATOM 791 O O . GLU A 1 98 ? -4.176 -1.532 -12.508 1 96.31 98 GLU A O 1
ATOM 796 N N . LEU A 1 99 ? -2.398 -0.245 -11.945 1 94.38 99 LEU A N 1
ATOM 797 C CA . LEU A 1 99 ? -3.092 0.385 -10.828 1 94.38 99 LEU A CA 1
ATOM 798 C C . LEU A 1 99 ? -4.316 1.157 -11.312 1 94.38 99 LEU A C 1
ATOM 800 O O . LEU A 1 99 ? -5.348 1.181 -10.641 1 94.38 99 LEU A O 1
ATOM 804 N N . LYS A 1 100 ? -4.156 1.794 -12.469 1 92 100 LYS A N 1
ATOM 805 C CA . LYS A 1 100 ? -5.277 2.543 -13.031 1 92 100 LYS A CA 1
ATOM 806 C C . LYS A 1 100 ? -6.5 1.65 -13.211 1 92 100 LYS A C 1
ATOM 808 O O . LYS A 1 100 ? -7.629 2.072 -12.945 1 92 100 LYS A O 1
ATOM 813 N N . LYS A 1 101 ? -6.273 0.471 -13.672 1 93.88 101 LYS A N 1
ATOM 814 C CA . LYS A 1 101 ? -7.363 -0.489 -13.852 1 93.88 101 LYS A CA 1
ATOM 815 C C . LYS A 1 101 ? -7.859 -1.01 -12.508 1 93.88 101 LYS A C 1
ATOM 817 O O . LYS A 1 101 ? -9.07 -1.142 -12.297 1 93.88 101 LYS A O 1
ATOM 822 N N . LEU A 1 102 ? -6.965 -1.295 -11.641 1 95.06 102 LEU A N 1
ATOM 823 C CA . LEU A 1 102 ? -7.285 -1.812 -10.312 1 95.06 102 LEU A CA 1
ATOM 824 C C . LEU A 1 102 ? -8.156 -0.826 -9.539 1 95.06 102 LEU A C 1
ATOM 826 O O . LEU A 1 102 ? -9.125 -1.223 -8.898 1 95.06 102 LEU A O 1
ATOM 830 N N . LYS A 1 103 ? -7.863 0.473 -9.672 1 92.81 103 LYS A N 1
ATOM 831 C CA . LYS A 1 103 ? -8.523 1.5 -8.867 1 92.81 103 LYS A CA 1
ATOM 832 C C . LYS A 1 103 ? -9.711 2.102 -9.609 1 92.81 103 LYS A C 1
ATOM 834 O O . LYS A 1 103 ? -10.375 3.002 -9.102 1 92.81 103 LYS A O 1
ATOM 839 N N . ASP A 1 104 ? -9.945 1.657 -10.82 1 92.38 104 ASP A N 1
ATOM 840 C CA . ASP A 1 104 ? -11.047 2.184 -11.617 1 92.38 104 ASP A CA 1
ATOM 841 C C . ASP A 1 104 ? -12.391 1.936 -10.93 1 92.38 104 ASP A C 1
ATOM 843 O O . ASP A 1 104 ? -12.805 0.787 -10.758 1 92.38 104 ASP A O 1
ATOM 847 N N . PRO A 1 105 ? -13.039 3.037 -10.562 1 88.12 105 PRO A N 1
ATOM 848 C CA . PRO A 1 105 ? -14.312 2.852 -9.859 1 88.12 105 PRO A CA 1
ATOM 849 C C . PRO A 1 105 ? -15.359 2.156 -10.719 1 88.12 105 PRO A C 1
ATOM 851 O O . PRO A 1 105 ? -16.328 1.593 -10.188 1 88.12 105 PRO A O 1
ATOM 854 N N . SER A 1 106 ? -15.219 2.266 -11.992 1 90.12 106 SER A N 1
ATOM 855 C CA . SER A 1 106 ? -16.156 1.577 -12.883 1 90.12 106 SER A CA 1
ATOM 856 C C . SER A 1 106 ? -15.883 0.076 -12.906 1 90.12 106 SER A C 1
ATOM 858 O O . SER A 1 106 ? -16.734 -0.706 -13.32 1 90.12 106 SER A O 1
ATOM 860 N N . GLY A 1 107 ? -14.633 -0.23 -12.477 1 90.62 107 GLY A N 1
ATOM 861 C CA . GLY A 1 107 ? -14.297 -1.639 -12.352 1 90.62 107 GLY A CA 1
ATOM 862 C C . GLY A 1 107 ? -14.656 -2.215 -10.992 1 90.62 107 GLY A C 1
ATOM 863 O O . GLY A 1 107 ? -15.172 -1.506 -10.125 1 90.62 107 GLY A O 1
ATOM 864 N N . GLY A 1 108 ? -14.516 -3.574 -10.828 1 94.94 108 GLY A N 1
ATOM 865 C CA . GLY A 1 108 ? -14.883 -4.238 -9.594 1 94.94 108 GLY A CA 1
ATOM 866 C C . GLY A 1 108 ? -13.758 -5.059 -8.992 1 94.94 108 GLY A C 1
ATOM 867 O O . GLY A 1 108 ? -14.008 -5.992 -8.227 1 94.94 108 GLY A O 1
ATOM 868 N N . TYR A 1 109 ? -12.547 -4.668 -9.359 1 96.5 109 TYR A N 1
ATOM 869 C CA . TYR A 1 109 ? -11.43 -5.438 -8.828 1 96.5 109 TYR A CA 1
ATOM 870 C C . TYR A 1 109 ? -11.227 -5.152 -7.344 1 96.5 109 TYR A C 1
ATOM 872 O O . TYR A 1 109 ? -10.758 -6.012 -6.598 1 96.5 109 TYR A O 1
ATOM 880 N N . VAL A 1 110 ? -11.508 -3.922 -6.945 1 95.75 110 VAL A N 1
ATOM 881 C CA . VAL A 1 110 ? -11.438 -3.549 -5.535 1 95.75 110 VAL A CA 1
ATOM 882 C C . VAL A 1 110 ? -12.82 -3.135 -5.043 1 95.75 110 VAL A C 1
ATOM 884 O O . VAL A 1 110 ? -13.461 -2.258 -5.629 1 95.75 110 VAL A O 1
ATOM 887 N N . VAL A 1 111 ? -13.289 -3.775 -4.062 1 94.44 111 VAL A N 1
ATOM 888 C CA . VAL A 1 111 ? -14.555 -3.463 -3.402 1 94.44 111 VAL A CA 1
ATOM 889 C C . VAL A 1 111 ? -14.336 -3.352 -1.895 1 94.44 111 VAL A C 1
ATOM 891 O O . VAL A 1 111 ? -13.836 -4.285 -1.262 1 94.44 111 VAL A O 1
ATOM 894 N N . GLU A 1 112 ? -14.711 -2.164 -1.321 1 92.06 112 GLU A N 1
ATOM 895 C CA . GLU A 1 112 ? -14.555 -1.93 0.111 1 92.06 112 GLU A CA 1
ATOM 896 C C . GLU A 1 112 ? -13.125 -2.229 0.568 1 92.06 112 GLU A C 1
ATOM 898 O O . GLU A 1 112 ? -12.922 -2.973 1.528 1 92.06 112 GLU A O 1
ATOM 903 N N . SER A 1 113 ? -12.086 -1.846 -0.131 1 92.38 113 SER A N 1
ATOM 904 C CA . SER A 1 113 ? -10.656 -1.869 0.156 1 92.38 113 SER A CA 1
ATOM 905 C C . SER A 1 113 ? -10.117 -3.295 0.163 1 92.38 113 SER A C 1
ATOM 907 O O . SER A 1 113 ? -9.156 -3.598 0.871 1 92.38 113 SER A O 1
ATOM 909 N N . SER A 1 114 ? -10.805 -4.16 -0.588 1 95.44 114 SER A N 1
ATOM 910 C CA . SER A 1 114 ? -10.32 -5.535 -0.684 1 95.44 114 SER A CA 1
ATOM 911 C C . SER A 1 114 ? -10.398 -6.047 -2.119 1 95.44 114 SER A C 1
ATOM 913 O O . SER A 1 114 ? -11.164 -5.523 -2.932 1 95.44 114 SER A O 1
ATOM 915 N N . CYS A 1 115 ? -9.57 -7.016 -2.414 1 95.94 115 CYS A N 1
ATOM 916 C CA . CYS A 1 115 ? -9.641 -7.703 -3.697 1 95.94 115 CYS A CA 1
ATOM 917 C C . CYS A 1 115 ? -9.711 -9.211 -3.506 1 95.94 115 CYS A C 1
ATOM 919 O O . CYS A 1 115 ? -9.492 -9.711 -2.398 1 95.94 115 CYS A O 1
ATOM 921 N N . VAL A 1 116 ? -10.141 -9.93 -4.539 1 96.19 116 VAL A N 1
ATOM 922 C CA . VAL A 1 116 ? -10.266 -11.383 -4.516 1 96.19 116 VAL A CA 1
ATOM 923 C C . VAL A 1 116 ? -9.336 -12 -5.555 1 96.19 116 VAL A C 1
ATOM 925 O O . VAL A 1 116 ? -9.406 -11.664 -6.738 1 96.19 116 VAL A O 1
ATOM 928 N N . VAL A 1 117 ? -8.484 -12.875 -5.062 1 96.25 117 VAL A N 1
ATOM 929 C CA . VAL A 1 117 ? -7.523 -13.516 -5.949 1 96.25 117 VAL A CA 1
ATOM 930 C C . VAL A 1 117 ? -7.66 -15.031 -5.855 1 96.25 117 VAL A C 1
ATOM 932 O O . VAL A 1 117 ? -8.102 -15.562 -4.828 1 96.25 117 VAL A O 1
ATOM 935 N N . LYS A 1 118 ? -7.305 -15.656 -6.949 1 94.56 118 LYS A N 1
ATOM 936 C CA . LYS A 1 118 ? -7.23 -17.109 -7.031 1 94.56 118 LYS A CA 1
ATOM 937 C C . LYS A 1 118 ? -5.891 -17.562 -7.598 1 94.56 118 LYS A C 1
ATOM 939 O O . LYS A 1 118 ? -5.383 -16.984 -8.555 1 94.56 118 LYS A O 1
ATOM 944 N N . ALA A 1 119 ? -5.395 -18.578 -6.91 1 93.75 119 ALA A N 1
ATOM 945 C CA . ALA A 1 119 ? -4.18 -19.203 -7.422 1 93.75 119 ALA A CA 1
ATOM 946 C C . ALA A 1 119 ? -4.406 -20.688 -7.691 1 93.75 119 ALA A C 1
ATOM 948 O O . ALA A 1 119 ? -4.914 -21.406 -6.828 1 93.75 119 ALA A O 1
ATOM 949 N N . ASP A 1 120 ? -4.074 -21.062 -8.906 1 92.56 120 ASP A N 1
ATOM 950 C CA . ASP A 1 120 ? -4.082 -22.469 -9.297 1 92.56 120 ASP A CA 1
ATOM 951 C C . ASP A 1 120 ? -2.678 -22.938 -9.656 1 92.56 120 ASP A C 1
ATOM 953 O O . ASP A 1 120 ? -2.02 -22.359 -10.523 1 92.56 120 ASP A O 1
ATOM 957 N N . LEU A 1 121 ? -2.297 -24.047 -8.898 1 92.56 121 LEU A N 1
ATOM 958 C CA . LEU A 1 121 ? -0.961 -24.594 -9.117 1 92.56 121 LEU A CA 1
ATOM 959 C C . LEU A 1 121 ? -1.035 -26.031 -9.617 1 92.56 121 LEU A C 1
ATOM 961 O O . LEU A 1 121 ? -1.845 -26.812 -9.125 1 92.56 121 LEU A O 1
ATOM 965 N N . THR A 1 122 ? -0.24 -26.25 -10.594 1 90.19 122 THR A N 1
ATOM 966 C CA . THR A 1 122 ? -0.045 -27.625 -11.039 1 90.19 122 THR A CA 1
ATOM 967 C C . THR A 1 122 ? 1.424 -28.031 -10.938 1 90.19 122 THR A C 1
ATOM 969 O O . THR A 1 122 ? 2.297 -27.344 -11.484 1 90.19 122 THR A O 1
ATOM 972 N N . ILE A 1 123 ? 1.754 -29.031 -10.227 1 87 123 ILE A N 1
ATOM 973 C CA . ILE A 1 123 ? 3.111 -29.562 -10.125 1 87 123 ILE A CA 1
ATOM 974 C C . ILE A 1 123 ? 3.346 -30.594 -11.211 1 87 123 ILE A C 1
ATOM 976 O O . ILE A 1 123 ? 2.561 -31.547 -11.359 1 87 123 ILE A O 1
ATOM 980 N N . ILE A 1 124 ? 4.395 -30.281 -12 1 82 124 ILE A N 1
ATOM 981 C CA . ILE A 1 124 ? 4.723 -31.172 -13.102 1 82 124 ILE A CA 1
ATOM 982 C C . ILE A 1 124 ? 5.832 -32.125 -12.672 1 82 124 ILE A C 1
ATOM 984 O O . ILE A 1 124 ? 6.785 -31.734 -12.008 1 82 124 ILE A O 1
ATOM 988 N N . GLY A 1 125 ? 5.812 -33.469 -12.953 1 69.88 125 GLY A N 1
ATOM 989 C CA . GLY A 1 125 ? 6.793 -34.5 -12.688 1 69.88 125 GLY A CA 1
ATOM 990 C C . GLY A 1 125 ? 6.52 -35.25 -11.398 1 69.88 125 GLY A C 1
ATOM 991 O O . GLY A 1 125 ? 7.391 -35.969 -10.898 1 69.88 125 GLY A O 1
ATOM 992 N N . LEU A 1 126 ? 5.551 -34.906 -10.695 1 57.34 126 LEU A N 1
ATOM 993 C CA . LEU A 1 126 ? 5.305 -35.906 -9.648 1 57.34 126 LEU A CA 1
ATOM 994 C C . LEU A 1 126 ? 5.141 -37.312 -10.242 1 57.34 126 LEU A C 1
ATOM 996 O O . LEU A 1 126 ? 4.332 -37.5 -11.148 1 57.34 126 LEU A O 1
ATOM 1000 N N . SER A 1 127 ? 6.289 -37.844 -10.633 1 46.97 127 SER A N 1
ATOM 1001 C CA . SER A 1 127 ? 6.223 -39.25 -11 1 46.97 127 SER A CA 1
ATOM 1002 C C . SER A 1 127 ? 5.188 -39.969 -10.156 1 46.97 127 SER A C 1
ATOM 1004 O O . SER A 1 127 ? 5.199 -39.906 -8.93 1 46.97 127 SER A O 1
ATOM 1006 N N . ASN A 1 128 ? 3.951 -40.125 -10.656 1 43.28 128 ASN A N 1
ATOM 1007 C CA . ASN A 1 128 ? 3.059 -41.156 -10.133 1 43.28 128 ASN A CA 1
ATOM 1008 C C . ASN A 1 128 ? 3.824 -42.438 -9.742 1 43.28 128 ASN A C 1
ATOM 1010 O O . ASN A 1 128 ? 4.512 -43.031 -10.57 1 43.28 128 ASN A O 1
ATOM 1014 N N . ASP A 1 129 ? 4.414 -42.562 -8.625 1 38.09 129 ASP A N 1
ATOM 1015 C CA . ASP A 1 129 ? 4.633 -43.969 -8.289 1 38.09 129 ASP A CA 1
ATOM 1016 C C . ASP A 1 129 ? 3.424 -44.812 -8.672 1 38.09 129 ASP A C 1
ATOM 1018 O O . ASP A 1 129 ? 2.32 -44.594 -8.164 1 38.09 129 ASP A O 1
ATOM 1022 N N . SER A 1 130 ? 3.252 -45.188 -9.938 1 31.75 130 SER A N 1
ATOM 1023 C CA . SER A 1 130 ? 2.525 -46.438 -10.219 1 31.75 130 SER A CA 1
ATOM 1024 C C . SER A 1 130 ? 3.041 -47.594 -9.359 1 31.75 130 SER A C 1
ATOM 1026 O O . SER A 1 130 ? 4.242 -47.688 -9.109 1 31.75 130 SER A O 1
ATOM 1028 N N . MET B 1 1 ? -7.746 -26.812 -6.242 1 43.81 1 MET B N 1
ATOM 1029 C CA . MET B 1 1 ? -8.039 -26.016 -5.055 1 43.81 1 MET B CA 1
ATOM 1030 C C . MET B 1 1 ? -8.352 -24.578 -5.434 1 43.81 1 MET B C 1
ATOM 1032 O O . MET B 1 1 ? -7.492 -23.859 -5.957 1 43.81 1 MET B O 1
ATOM 1036 N N . ASN B 1 2 ? -9.461 -24.25 -5.949 1 51.88 2 ASN B N 1
ATOM 1037 C CA . ASN B 1 2 ? -9.914 -22.969 -6.484 1 51.88 2 ASN B CA 1
ATOM 1038 C C . ASN B 1 2 ? -10.047 -21.922 -5.387 1 51.88 2 ASN B C 1
ATOM 1040 O O . ASN B 1 2 ? -11.148 -21.672 -4.887 1 51.88 2 ASN B O 1
ATOM 1044 N N . ASN B 1 3 ? -9.086 -21.766 -4.441 1 70.12 3 ASN B N 1
ATOM 1045 C CA . ASN B 1 3 ? -9.445 -20.969 -3.273 1 70.12 3 ASN B CA 1
ATOM 1046 C C . ASN B 1 3 ? -9.227 -19.484 -3.523 1 70.12 3 ASN B C 1
ATOM 1048 O O . ASN B 1 3 ? -8.094 -19.047 -3.756 1 70.12 3 ASN B O 1
ATOM 1052 N N . PHE B 1 4 ? -10.422 -18.922 -3.859 1 80.12 4 PHE B N 1
ATOM 1053 C CA . PHE B 1 4 ? -10.398 -17.469 -3.883 1 80.12 4 PHE B CA 1
ATOM 1054 C C . PHE B 1 4 ? -10.102 -16.906 -2.496 1 80.12 4 PHE B C 1
ATOM 1056 O O . PHE B 1 4 ? -10.594 -17.438 -1.492 1 80.12 4 PHE B O 1
ATOM 1063 N N . LEU B 1 5 ? -9.141 -16.109 -2.533 1 88 5 LEU B N 1
ATOM 1064 C CA . LEU B 1 5 ? -8.766 -15.445 -1.292 1 88 5 LEU B CA 1
ATOM 1065 C C . LEU B 1 5 ? -9.086 -13.953 -1.363 1 88 5 LEU B C 1
ATOM 1067 O O . LEU B 1 5 ? -8.828 -13.305 -2.381 1 88 5 LEU B O 1
ATOM 1071 N N . GLU B 1 6 ? -9.789 -13.539 -0.292 1 91.75 6 GLU B N 1
ATOM 1072 C CA . GLU B 1 6 ? -10 -12.102 -0.187 1 91.75 6 GLU B CA 1
ATOM 1073 C C . GLU B 1 6 ? -8.867 -11.43 0.585 1 91.75 6 GLU B C 1
ATOM 1075 O O . GLU B 1 6 ? -8.547 -11.836 1.704 1 91.75 6 GLU B O 1
ATOM 1080 N N . LEU B 1 7 ? -8.242 -10.477 -0.036 1 93.88 7 LEU B N 1
ATOM 1081 C CA . LEU B 1 7 ? -7.102 -9.789 0.56 1 93.88 7 LEU B CA 1
ATOM 1082 C C . LEU B 1 7 ? -7.434 -8.328 0.852 1 93.88 7 LEU B C 1
ATOM 1084 O O . LEU B 1 7 ? -7.996 -7.637 0.002 1 93.88 7 LEU B O 1
ATOM 1088 N N . ASP B 1 8 ? -7.105 -7.902 2.033 1 94.06 8 ASP B N 1
ATOM 1089 C CA . ASP B 1 8 ? -7.309 -6.516 2.441 1 94.06 8 ASP B CA 1
ATOM 1090 C C . ASP B 1 8 ? -6.191 -5.617 1.911 1 94.06 8 ASP B C 1
ATOM 1092 O O . ASP B 1 8 ? -5.012 -5.895 2.127 1 94.06 8 ASP B O 1
ATOM 1096 N N . LEU B 1 9 ? -6.578 -4.531 1.277 1 92.69 9 LEU B N 1
ATOM 1097 C CA . LEU B 1 9 ? -5.594 -3.676 0.622 1 92.69 9 LEU B CA 1
ATOM 1098 C C . LEU B 1 9 ? -5.281 -2.453 1.479 1 92.69 9 LEU B C 1
ATOM 1100 O O . LEU B 1 9 ? -4.395 -1.664 1.141 1 92.69 9 LEU B O 1
ATOM 1104 N N . ASP B 1 10 ? -5.973 -2.332 2.57 1 89 10 ASP B N 1
ATOM 1105 C CA . ASP B 1 10 ? -5.734 -1.194 3.451 1 89 10 ASP B CA 1
ATOM 1106 C C . ASP B 1 10 ? -4.324 -1.24 4.035 1 89 10 ASP B C 1
ATOM 1108 O O . ASP B 1 10 ? -3.893 -2.273 4.551 1 89 10 ASP B O 1
ATOM 1112 N N . HIS B 1 11 ? -3.582 -0.271 3.727 1 89.25 11 HIS B N 1
ATOM 1113 C CA . HIS B 1 11 ? -2.23 -0.154 4.262 1 89.25 11 HIS B CA 1
ATOM 1114 C C . HIS B 1 11 ? -1.902 1.292 4.617 1 89.25 11 HIS B C 1
ATOM 1116 O O . HIS B 1 11 ? -2.152 2.203 3.826 1 89.25 11 HIS B O 1
ATOM 1122 N N . PHE B 1 12 ? -1.446 1.4 5.797 1 93.94 12 PHE B N 1
ATOM 1123 C CA . PHE B 1 12 ? -0.949 2.707 6.211 1 93.94 12 PHE B CA 1
ATOM 1124 C C . PHE B 1 12 ? 0.379 2.57 6.945 1 93.94 12 PHE B C 1
ATOM 1126 O O . PHE B 1 12 ? 0.741 1.479 7.391 1 93.94 12 PHE B O 1
ATOM 1133 N N . VAL B 1 13 ? 1.137 3.615 6.902 1 94.44 13 VAL B N 1
ATOM 1134 C CA . VAL B 1 13 ? 2.35 3.74 7.703 1 94.44 13 VAL B CA 1
ATOM 1135 C C . VAL B 1 13 ? 2.215 4.918 8.664 1 94.44 13 VAL B C 1
ATOM 1137 O O . VAL B 1 13 ? 1.67 5.965 8.305 1 94.44 13 VAL B O 1
ATOM 1140 N N . ARG B 1 14 ? 2.744 4.707 9.883 1 93.19 14 ARG B N 1
ATOM 1141 C CA . ARG B 1 14 ? 2.625 5.746 10.898 1 93.19 14 ARG B CA 1
ATOM 1142 C C . ARG B 1 14 ? 3.996 6.281 11.297 1 93.19 14 ARG B C 1
ATOM 1144 O O . ARG B 1 14 ? 4.953 5.516 11.43 1 93.19 14 ARG B O 1
ATOM 1151 N N . SER B 1 15 ? 3.988 7.488 11.523 1 91.81 15 SER B N 1
ATOM 1152 C CA . SER B 1 15 ? 5.195 8.078 12.094 1 91.81 15 SER B CA 1
ATOM 1153 C C . SER B 1 15 ? 5.301 7.785 13.586 1 91.81 15 SER B C 1
ATOM 1155 O O . SER B 1 15 ? 4.309 7.434 14.227 1 91.81 15 SER B O 1
ATOM 1157 N N . PRO B 1 16 ? 6.547 7.949 14.094 1 89.69 16 PRO B N 1
ATOM 1158 C CA . PRO B 1 16 ? 6.602 8.062 15.555 1 89.69 16 PRO B CA 1
ATOM 1159 C C . PRO B 1 16 ? 5.777 9.227 16.094 1 89.69 16 PRO B C 1
ATOM 1161 O O . PRO B 1 16 ? 5.562 10.211 15.375 1 89.69 16 PRO B O 1
ATOM 1164 N N . ALA B 1 17 ? 5.375 9.039 17.344 1 89.69 17 ALA B N 1
ATOM 1165 C CA . ALA B 1 17 ? 4.66 10.148 17.969 1 89.69 17 ALA B CA 1
ATOM 1166 C C . ALA B 1 17 ? 5.609 11.305 18.281 1 89.69 17 ALA B C 1
ATOM 1168 O O . ALA B 1 17 ? 6.793 11.086 18.531 1 89.69 17 ALA B O 1
ATOM 1169 N N . PHE B 1 18 ? 5.109 12.492 18.188 1 89.06 18 PHE B N 1
ATOM 1170 C CA . PHE B 1 18 ? 5.848 13.688 18.562 1 89.06 18 PHE B CA 1
ATOM 1171 C C . PHE B 1 18 ? 4.98 14.625 19.391 1 89.06 18 PHE B C 1
ATOM 1173 O O . PHE B 1 18 ? 3.752 14.578 19.312 1 89.06 18 PHE B O 1
ATOM 1180 N N . GLU B 1 19 ? 5.617 15.453 20.156 1 88.62 19 GLU B N 1
ATOM 1181 C CA . GLU B 1 19 ? 4.867 16.266 21.109 1 88.62 19 GLU B CA 1
ATOM 1182 C C . GLU B 1 19 ? 4.797 17.719 20.656 1 88.62 19 GLU B C 1
ATOM 1184 O O . GLU B 1 19 ? 5.805 18.297 20.25 1 88.62 19 GLU B O 1
ATOM 1189 N N . VAL B 1 20 ? 3.711 18.219 20.641 1 87.12 20 VAL B N 1
ATOM 1190 C CA . VAL B 1 20 ? 3.447 19.625 20.406 1 87.12 20 VAL B CA 1
ATOM 1191 C C . VAL B 1 20 ? 2.309 20.109 21.312 1 87.12 20 VAL B C 1
ATOM 1193 O O . VAL B 1 20 ? 1.252 19.469 21.375 1 87.12 20 VAL B O 1
ATOM 1196 N N . GLY B 1 21 ? 2.598 21.25 22.078 1 84.31 21 GLY B N 1
ATOM 1197 C CA . GLY B 1 21 ? 1.559 21.828 22.922 1 84.31 21 GLY B CA 1
ATOM 1198 C C . GLY B 1 21 ? 1.154 20.938 24.078 1 84.31 21 GLY B C 1
ATOM 1199 O O . GLY B 1 21 ? 0.006 20.969 24.516 1 84.31 21 GLY B O 1
ATOM 1200 N N . GLY B 1 22 ? 1.959 20.047 24.406 1 85.5 22 GLY B N 1
ATOM 1201 C CA . GLY B 1 22 ? 1.688 19.172 25.531 1 85.5 22 GLY B CA 1
ATOM 1202 C C . GLY B 1 22 ? 0.913 17.922 25.156 1 85.5 22 GLY B C 1
ATOM 1203 O O . GLY B 1 22 ? 0.393 17.219 26.016 1 85.5 22 GLY B O 1
ATOM 1204 N N . HIS B 1 23 ? 0.767 17.781 23.859 1 85.94 23 HIS B N 1
ATOM 1205 C CA . HIS B 1 23 ? 0.052 16.625 23.359 1 85.94 23 HIS B CA 1
ATOM 1206 C C . HIS B 1 23 ? 0.91 15.828 22.375 1 85.94 23 HIS B C 1
ATOM 1208 O O . HIS B 1 23 ? 1.788 16.391 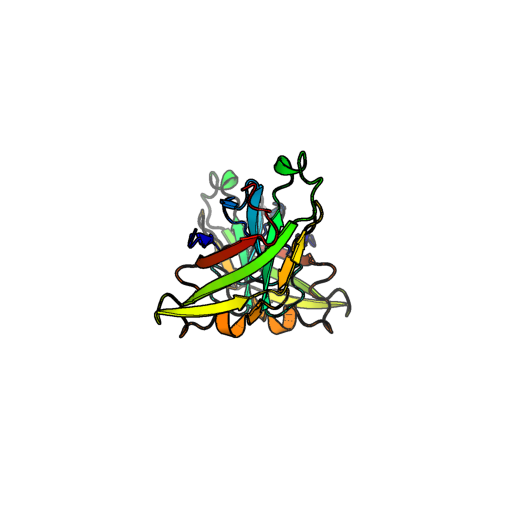21.719 1 85.94 23 HIS B O 1
ATOM 1214 N N . LYS B 1 24 ? 0.554 14.617 22.266 1 88.81 24 LYS B N 1
ATOM 1215 C CA . LYS B 1 24 ? 1.274 13.75 21.328 1 88.81 24 LYS B CA 1
ATOM 1216 C C . LYS B 1 24 ? 0.507 13.586 20.031 1 88.81 24 LYS B C 1
ATOM 1218 O O . LYS B 1 24 ? -0.705 13.359 20.031 1 88.81 24 LYS B O 1
ATOM 1223 N N . TRP B 1 25 ? 1.273 13.75 19 1 90.38 25 TRP B N 1
ATOM 1224 C CA . TRP B 1 25 ? 0.725 13.688 17.656 1 90.38 25 TRP B CA 1
ATOM 1225 C C . TRP B 1 25 ? 1.471 12.648 16.812 1 90.38 25 TRP B C 1
ATOM 1227 O O . TRP B 1 25 ? 2.611 12.297 17.125 1 90.38 25 TRP B O 1
ATOM 1237 N N . TYR B 1 26 ? 0.77 12.133 15.773 1 91.75 26 TYR B N 1
ATOM 1238 C CA . TYR B 1 26 ? 1.48 11.359 14.766 1 91.75 26 TYR B CA 1
ATOM 1239 C C . TYR B 1 26 ? 0.843 11.531 13.391 1 91.75 26 TYR B C 1
ATOM 1241 O O . TYR B 1 26 ? -0.326 11.914 13.289 1 91.75 26 TYR B O 1
ATOM 1249 N N . VAL B 1 27 ? 1.629 11.297 12.406 1 94.19 27 VAL B N 1
ATOM 1250 C CA . VAL B 1 27 ? 1.172 11.32 11.023 1 94.19 27 VAL B CA 1
ATOM 1251 C C . VAL B 1 27 ? 0.922 9.891 10.539 1 94.19 27 VAL B C 1
ATOM 1253 O O . VAL B 1 27 ? 1.711 8.984 10.812 1 94.19 27 VAL B O 1
ATOM 1256 N N . GLN B 1 28 ? -0.199 9.75 9.961 1 95.38 28 GLN B N 1
ATOM 1257 C CA . GLN B 1 28 ? -0.518 8.492 9.297 1 95.38 28 GLN B CA 1
ATOM 1258 C C . GLN B 1 28 ? -0.603 8.68 7.781 1 95.38 28 GLN B C 1
ATOM 1260 O O . GLN B 1 28 ? -1.305 9.57 7.301 1 95.38 28 GLN B O 1
ATOM 1265 N N . MET B 1 29 ? 0.152 7.809 7.09 1 96.38 29 MET B N 1
ATOM 1266 C CA . MET B 1 29 ? 0.228 7.914 5.637 1 96.38 29 MET B CA 1
ATOM 1267 C C . MET B 1 29 ? -0.338 6.66 4.973 1 96.38 29 MET B C 1
ATOM 1269 O O . MET B 1 29 ? -0.107 5.547 5.441 1 96.38 29 MET B O 1
ATOM 1273 N N . TYR B 1 30 ? -1.05 6.844 3.902 1 95.88 30 TYR B N 1
ATOM 1274 C CA . TYR B 1 30 ? -1.522 5.793 3.01 1 95.88 30 TYR B CA 1
ATOM 1275 C C . TYR B 1 30 ? -0.889 5.918 1.63 1 95.88 30 TYR B C 1
ATOM 1277 O O . TYR B 1 30 ? -1.387 6.66 0.777 1 95.88 30 TYR B O 1
ATOM 1285 N N . PRO B 1 31 ? 0.152 5.152 1.382 1 94.06 31 PRO B N 1
ATOM 1286 C CA . PRO B 1 31 ? 0.941 5.34 0.162 1 94.06 31 PRO B CA 1
ATOM 1287 C C . PRO B 1 31 ? 0.134 5.082 -1.108 1 94.06 31 PRO B C 1
ATOM 1289 O O . PRO B 1 31 ? 0.472 5.602 -2.176 1 94.06 31 PRO B O 1
ATOM 1292 N N . CYS B 1 32 ? -0.922 4.242 -1.002 1 92.69 32 CYS B N 1
ATOM 1293 C CA . CYS B 1 32 ? -1.758 3.959 -2.164 1 92.69 32 CYS B CA 1
ATOM 1294 C C . CYS B 1 32 ? -3.164 4.512 -1.974 1 92.69 32 CYS B C 1
ATOM 1296 O O . CYS B 1 32 ? -4.109 4.055 -2.617 1 92.69 32 CYS B O 1
ATOM 1298 N N . GLY B 1 33 ? -3.244 5.477 -1.128 1 94.75 33 GLY B N 1
ATOM 1299 C CA . GLY B 1 33 ? -4.539 6.078 -0.851 1 94.75 33 GLY B CA 1
ATOM 1300 C C . GLY B 1 33 ? -5.293 5.383 0.268 1 94.75 33 GLY B C 1
ATOM 1301 O O . GLY B 1 33 ? -5.227 4.156 0.4 1 94.75 33 GLY B O 1
ATOM 1302 N N . LYS B 1 34 ? -5.957 6.184 0.956 1 92.38 34 LYS B N 1
ATOM 1303 C CA . LYS B 1 34 ? -6.773 5.617 2.025 1 92.38 34 LYS B CA 1
ATOM 1304 C C . LYS B 1 34 ? -7.84 4.684 1.463 1 92.38 34 LYS B C 1
ATOM 1306 O O . LYS B 1 34 ? -8.57 5.047 0.537 1 92.38 34 LYS B O 1
ATOM 1311 N N . ARG B 1 35 ? -7.938 3.584 1.874 1 88.25 35 ARG B N 1
ATOM 1312 C CA . ARG B 1 35 ? -8.875 2.547 1.45 1 88.25 35 ARG B CA 1
ATOM 1313 C C . ARG B 1 35 ? -8.656 2.18 -0.014 1 88.25 35 ARG B C 1
ATOM 1315 O O . ARG B 1 35 ? -9.562 1.667 -0.672 1 88.25 35 ARG B O 1
ATOM 1322 N N . TYR B 1 36 ? -7.613 2.639 -0.62 1 90.75 36 TYR B N 1
ATOM 1323 C CA . TYR B 1 36 ? -7.242 2.35 -2 1 90.75 36 TYR B CA 1
ATOM 1324 C C . TYR B 1 36 ? -8.25 2.957 -2.973 1 90.75 36 TYR B C 1
ATOM 1326 O O . TYR B 1 36 ? -8.562 2.359 -4.004 1 90.75 36 TYR B O 1
ATOM 1334 N N . SER B 1 37 ? -8.68 4.129 -2.629 1 85.56 37 SER B N 1
ATOM 1335 C CA . SER B 1 37 ? -9.805 4.676 -3.379 1 85.56 37 SER B CA 1
ATOM 1336 C C . SER B 1 37 ? -9.359 5.824 -4.281 1 85.56 37 SER B C 1
ATOM 1338 O O . SER B 1 37 ? -10.125 6.281 -5.133 1 85.56 37 SER B O 1
ATOM 1340 N N . THR B 1 38 ? -8.156 6.258 -4.094 1 88.5 38 THR B N 1
ATOM 1341 C CA . THR B 1 38 ? -7.711 7.391 -4.895 1 88.5 38 THR B CA 1
ATOM 1342 C C . THR B 1 38 ? -6.395 7.07 -5.598 1 88.5 38 THR B C 1
ATOM 1344 O O . THR B 1 38 ? -5.727 6.086 -5.258 1 88.5 38 THR B O 1
ATOM 1347 N N . ASP B 1 39 ? -6.062 7.91 -6.621 1 92.44 39 ASP B N 1
ATOM 1348 C CA . ASP B 1 39 ? -4.766 7.82 -7.281 1 92.44 39 ASP B CA 1
ATOM 1349 C C . ASP B 1 39 ? -3.754 8.773 -6.641 1 92.44 39 ASP B C 1
ATOM 1351 O O . ASP B 1 39 ? -2.91 9.344 -7.332 1 92.44 39 ASP B O 1
ATOM 1355 N N . CYS B 1 40 ? -3.957 8.953 -5.359 1 95.94 40 CYS B N 1
ATOM 1356 C CA . CYS B 1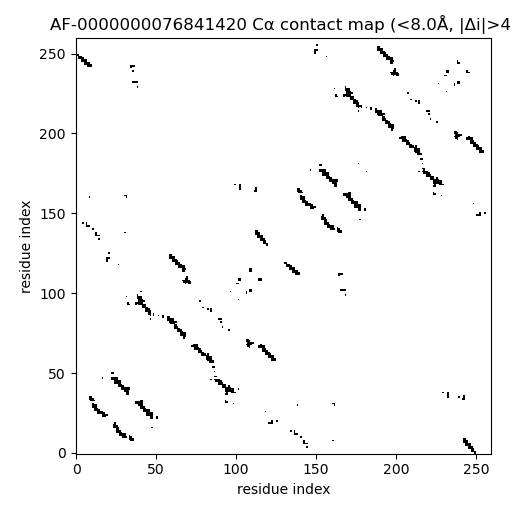 40 ? -3.082 9.836 -4.594 1 95.94 40 CYS B CA 1
ATOM 1357 C C . CYS B 1 40 ? -2.654 9.18 -3.287 1 95.94 40 CYS B C 1
ATOM 1359 O O . CYS B 1 40 ? -3.354 8.312 -2.766 1 95.94 40 CYS B O 1
ATOM 1361 N N . LEU B 1 41 ? -1.502 9.648 -2.855 1 96.5 41 LEU B N 1
ATOM 1362 C CA . LEU B 1 41 ? -1.106 9.406 -1.471 1 96.5 41 LEU B CA 1
ATOM 1363 C C . LEU B 1 41 ? -1.978 10.211 -0.511 1 96.5 41 LEU B C 1
ATOM 1365 O O . LEU B 1 41 ? -2.258 11.391 -0.756 1 96.5 41 LEU B O 1
ATOM 1369 N N . SER B 1 42 ? -2.488 9.531 0.557 1 97.31 42 SER B N 1
ATOM 1370 C CA . SER B 1 42 ? -3.234 10.211 1.61 1 97.31 42 SER B CA 1
ATOM 1371 C C . SER B 1 42 ? -2.379 10.398 2.859 1 97.31 42 SER B C 1
ATOM 1373 O O . SER B 1 42 ? -1.554 9.539 3.188 1 97.31 42 SER B O 1
ATOM 1375 N N . LEU B 1 43 ? -2.582 11.477 3.553 1 96.94 43 LEU B N 1
ATOM 1376 C CA . LEU B 1 43 ? -1.82 11.805 4.754 1 96.94 43 LEU B CA 1
ATOM 1377 C C . LEU B 1 43 ? -2.701 12.508 5.781 1 96.94 43 LEU B C 1
ATOM 1379 O O . LEU B 1 43 ? -3.43 13.438 5.441 1 96.94 43 LEU B O 1
ATOM 1383 N N . TYR B 1 44 ? -2.592 12.031 7.031 1 95.62 44 TYR B N 1
ATOM 1384 C CA . TYR B 1 44 ? -3.439 12.57 8.086 1 95.62 44 TYR B CA 1
ATOM 1385 C C . TYR B 1 44 ? -2.646 12.773 9.375 1 95.62 44 TYR B C 1
ATOM 1387 O O . TYR B 1 44 ? -1.698 12.031 9.648 1 95.62 44 TYR B O 1
ATOM 1395 N N . LEU B 1 45 ? -3.094 13.734 10.109 1 93.5 45 LEU B N 1
ATOM 1396 C CA . LEU B 1 45 ? -2.604 13.992 11.461 1 93.5 45 LEU B CA 1
ATOM 1397 C C . LEU B 1 45 ? -3.58 13.453 12.508 1 93.5 45 LEU B C 1
ATOM 1399 O O . LEU B 1 45 ? -4.793 13.656 12.383 1 93.5 45 LEU B O 1
ATOM 1403 N N . TYR B 1 46 ? -3.018 12.844 13.461 1 91.88 46 TYR B N 1
ATOM 1404 C CA . TYR B 1 46 ? -3.828 12.312 14.547 1 91.88 46 TYR B CA 1
ATOM 1405 C C . TYR B 1 46 ? -3.305 12.789 15.898 1 91.88 46 TYR B C 1
ATOM 1407 O O . TYR B 1 46 ? -2.096 12.93 16.094 1 91.88 46 TYR B O 1
ATOM 1415 N N . LEU B 1 47 ? -4.273 13.016 16.719 1 88.62 47 LEU B N 1
ATOM 1416 C CA . LEU B 1 47 ? -3.969 13.141 18.141 1 88.62 47 LEU B CA 1
ATOM 1417 C C . LEU B 1 47 ? -3.916 11.773 18.812 1 88.62 47 LEU B C 1
ATOM 1419 O O . LEU B 1 47 ? -4.848 10.977 18.672 1 88.62 47 LEU B O 1
ATOM 1423 N N . ASP B 1 48 ? -2.814 11.477 19.469 1 85.12 48 ASP B N 1
ATOM 1424 C CA . ASP B 1 48 ? -2.672 10.18 20.125 1 85.12 48 ASP B CA 1
ATOM 1425 C C . ASP B 1 48 ? -3.641 10.047 21.297 1 85.12 48 ASP B C 1
ATOM 1427 O O . ASP B 1 48 ? -3.666 10.898 22.188 1 85.12 48 ASP B O 1
ATOM 1431 N N . ALA B 1 49 ? -4.543 9.078 21.234 1 73.94 49 ALA B N 1
ATOM 1432 C CA . ALA B 1 49 ? -5.633 8.859 22.172 1 73.94 49 ALA B CA 1
ATOM 1433 C C . ALA B 1 49 ? -5.102 8.734 23.594 1 73.94 49 ALA B C 1
ATOM 1435 O O . ALA B 1 49 ? -5.824 8.992 24.562 1 73.94 49 ALA B O 1
ATOM 1436 N N . SER B 1 50 ? -4 7.98 23.703 1 68.44 50 SER B N 1
ATOM 1437 C CA . SER B 1 50 ? -3.484 7.879 25.062 1 68.44 50 SER B CA 1
ATOM 1438 C C . SER B 1 50 ? -3.445 9.242 25.734 1 68.44 50 SER B C 1
ATOM 1440 O O . SER B 1 50 ? -3.457 9.328 26.969 1 68.44 50 SER B O 1
ATOM 1442 N N . ASP B 1 51 ? -3.541 10.25 24.953 1 58.72 51 ASP B N 1
ATOM 1443 C CA . ASP B 1 51 ? -3.506 11.625 25.453 1 58.72 51 ASP B CA 1
ATOM 1444 C C . ASP B 1 51 ? -4.914 12.188 25.609 1 58.72 51 ASP B C 1
ATOM 1446 O O . ASP B 1 51 ? -5.094 13.281 26.156 1 58.72 51 ASP B O 1
ATOM 1450 N N . GLU B 1 52 ? -5.883 11.617 25.016 1 57.62 52 GLU B N 1
ATOM 1451 C CA . GLU B 1 52 ? -7.238 12.156 24.953 1 57.62 52 GLU B CA 1
ATOM 1452 C C . GLU B 1 52 ? -7.758 12.5 26.344 1 57.62 52 GLU B C 1
ATOM 1454 O O . GLU B 1 52 ? -8.578 13.406 26.5 1 57.62 52 GLU B O 1
ATOM 1459 N N . LEU B 1 53 ? -7.336 11.773 27.25 1 54.12 53 LEU B N 1
ATOM 1460 C CA . LEU B 1 53 ? -7.895 12.023 28.578 1 54.12 53 LEU B CA 1
ATOM 1461 C C . LEU B 1 53 ? -7.816 13.5 28.922 1 54.12 53 LEU B C 1
ATOM 1463 O O . LEU B 1 53 ? -8.539 13.977 29.812 1 54.12 53 LEU B O 1
ATOM 1467 N N . HIS B 1 54 ? -7.074 14.141 28.266 1 54.16 54 HIS B N 1
ATOM 1468 C CA . HIS B 1 54 ? -6.949 15.508 28.75 1 54.16 54 HIS B CA 1
ATOM 1469 C C . HIS B 1 54 ? -7.473 16.516 27.719 1 54.16 54 HIS B C 1
ATOM 1471 O O . HIS B 1 54 ? -7.199 17.703 27.828 1 54.16 54 HIS B O 1
ATOM 1477 N N . LEU B 1 55 ? -8.172 15.914 26.734 1 54.91 55 LEU B N 1
ATOM 1478 C CA . LEU B 1 55 ? -8.578 16.859 25.703 1 54.91 55 LEU B CA 1
ATOM 1479 C C . LEU B 1 55 ? -9.828 17.641 26.125 1 54.91 55 LEU B C 1
ATOM 1481 O O . LEU B 1 55 ? -10.93 17.344 25.656 1 54.91 55 LEU B O 1
ATOM 1485 N N . GLU B 1 56 ? -9.898 17.953 27.328 1 55.84 56 GLU B N 1
ATOM 1486 C CA . GLU B 1 56 ? -11.016 18.844 27.641 1 55.84 56 GLU B CA 1
ATOM 1487 C C . GLU B 1 56 ? -11.047 20.047 26.703 1 55.84 56 GLU B C 1
ATOM 1489 O O . GLU B 1 56 ? -12.117 20.531 26.359 1 55.84 56 GLU B O 1
ATOM 1494 N N . SER B 1 57 ? -9.914 20.719 26.297 1 59.28 57 SER B N 1
ATOM 1495 C CA . SER B 1 57 ? -9.93 22 25.578 1 59.28 57 SER B CA 1
ATOM 1496 C C . SER B 1 57 ? -9.719 21.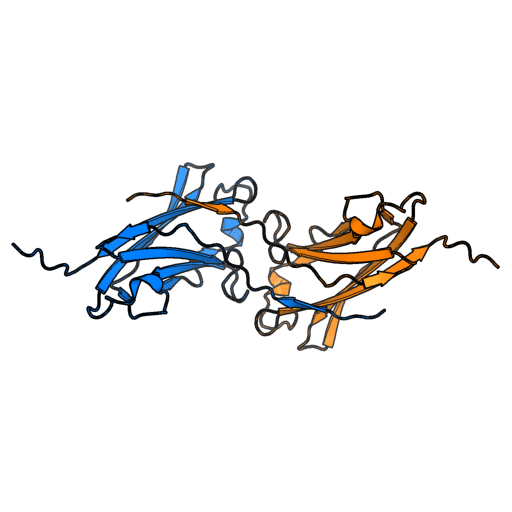781 24.078 1 59.28 57 SER B C 1
ATOM 1498 O O . SER B 1 57 ? -8.867 20.984 23.672 1 59.28 57 SER B O 1
ATOM 1500 N N . LYS B 1 58 ? -10.734 22.172 23.297 1 65.62 58 LYS B N 1
ATOM 1501 C CA . LYS B 1 58 ? -10.609 22.219 21.844 1 65.62 58 LYS B CA 1
ATOM 1502 C C . LYS B 1 58 ? -9.281 22.844 21.422 1 65.62 58 LYS B C 1
ATOM 1504 O O . LYS B 1 58 ? -8.883 23.891 21.953 1 65.62 58 LYS B O 1
ATOM 1509 N N . LYS B 1 59 ? -8.469 22.188 20.844 1 77 59 LYS B N 1
ATOM 1510 C CA . LYS B 1 59 ? -7.23 22.75 20.312 1 77 59 LYS B CA 1
ATOM 1511 C C . LYS B 1 59 ? -7.379 23.109 18.844 1 77 59 LYS B C 1
ATOM 1513 O O . LYS B 1 59 ? -7.945 22.344 18.062 1 77 59 LYS B O 1
ATOM 1518 N N . VAL B 1 60 ? -7.102 24.406 18.641 1 88.44 60 VAL B N 1
ATOM 1519 C CA . VAL B 1 60 ? -7.055 24.875 17.266 1 88.44 60 VAL B CA 1
ATOM 1520 C C . VAL B 1 60 ? -5.633 24.766 16.734 1 88.44 60 VAL B C 1
ATOM 1522 O O . VAL B 1 60 ? -4.691 25.297 17.344 1 88.44 60 VAL B O 1
ATOM 1525 N N . VAL B 1 61 ? -5.539 23.984 15.664 1 90.81 61 VAL B N 1
ATOM 1526 C CA . VAL B 1 61 ? -4.207 23.656 15.172 1 90.81 61 VAL B CA 1
ATOM 1527 C C . VAL B 1 61 ? -4.09 24.031 13.703 1 90.81 61 VAL B C 1
ATOM 1529 O O . VAL B 1 61 ? -5.059 23.906 12.945 1 90.81 61 VAL B O 1
ATOM 1532 N N . VAL B 1 62 ? -2.947 24.547 13.359 1 93.75 62 VAL B N 1
ATOM 1533 C CA . VAL B 1 62 ? -2.561 24.641 11.953 1 93.75 62 VAL B CA 1
ATOM 1534 C C . VAL B 1 62 ? -1.418 23.672 11.672 1 93.75 62 VAL B C 1
ATOM 1536 O O . VAL B 1 62 ? -0.435 23.625 12.414 1 93.75 62 VAL B O 1
ATOM 1539 N N . MET B 1 63 ? -1.607 22.953 10.609 1 93.19 63 MET B N 1
ATOM 1540 C CA . MET B 1 63 ? -0.597 21.953 10.266 1 93.19 63 MET B CA 1
ATOM 1541 C C . MET B 1 63 ? -0.02 22.219 8.875 1 93.19 63 MET B C 1
ATOM 1543 O O . MET B 1 63 ? -0.754 22.562 7.949 1 93.19 63 MET B O 1
ATOM 1547 N N . THR B 1 64 ? 1.273 22.078 8.789 1 95.62 64 THR B N 1
ATOM 1548 C CA . THR B 1 64 ? 1.968 22.031 7.508 1 95.62 64 THR B CA 1
ATOM 1549 C C . THR B 1 64 ? 2.697 20.688 7.336 1 95.62 64 THR B C 1
ATOM 1551 O O . THR B 1 64 ? 3.457 20.281 8.211 1 95.62 64 THR B O 1
ATOM 1554 N N . VAL B 1 65 ? 2.383 20.047 6.207 1 95.75 65 VAL B N 1
ATOM 1555 C CA . VAL B 1 65 ? 3.084 18.797 5.926 1 95.75 65 VAL B CA 1
ATOM 1556 C C . VAL B 1 65 ? 3.855 18.922 4.613 1 95.75 65 VAL B C 1
ATOM 1558 O O . VAL B 1 65 ? 3.355 19.5 3.645 1 95.75 65 VAL B O 1
ATOM 1561 N N . SER B 1 66 ? 5.047 18.328 4.641 1 96.81 66 SER B N 1
ATOM 1562 C CA . SER B 1 66 ? 5.898 18.328 3.457 1 96.81 66 SER B CA 1
ATOM 1563 C C . SER B 1 66 ? 6.438 16.922 3.16 1 96.81 66 SER B C 1
ATOM 1565 O O . SER B 1 66 ? 6.754 16.172 4.082 1 96.81 66 SER B O 1
ATOM 1567 N N . ILE B 1 67 ? 6.504 16.625 1.881 1 97.12 67 ILE B N 1
ATOM 1568 C CA . ILE B 1 67 ? 7.242 15.445 1.432 1 97.12 67 ILE B CA 1
ATOM 1569 C C . ILE B 1 67 ? 8.445 15.883 0.596 1 97.12 67 ILE B C 1
ATOM 1571 O O . ILE B 1 67 ? 8.336 16.781 -0.236 1 97.12 67 ILE B O 1
ATOM 1575 N N . LEU B 1 68 ? 9.508 15.258 0.849 1 96.62 68 LEU B N 1
ATOM 1576 C CA . LEU B 1 68 ? 10.773 15.711 0.284 1 96.62 68 LEU B CA 1
ATOM 1577 C C . LEU B 1 68 ? 11.133 14.906 -0.96 1 96.62 68 LEU B C 1
ATOM 1579 O O . LEU B 1 68 ? 11.078 13.672 -0.946 1 96.62 68 LEU B O 1
ATOM 1583 N N . ASP B 1 69 ? 11.422 15.586 -2.043 1 96.75 69 ASP B N 1
ATOM 1584 C CA . ASP B 1 69 ? 12.117 15 -3.184 1 96.75 69 ASP B CA 1
ATOM 1585 C C . ASP B 1 69 ? 13.625 14.953 -2.943 1 96.75 69 ASP B C 1
ATOM 1587 O O . ASP B 1 69 ? 14.312 15.969 -3.076 1 96.75 69 ASP B O 1
ATOM 1591 N N . ARG B 1 70 ? 14.188 13.867 -2.621 1 96 70 ARG B N 1
ATOM 1592 C CA . ARG B 1 70 ? 15.555 13.719 -2.139 1 96 70 ARG B CA 1
ATOM 1593 C C . ARG B 1 70 ? 16.562 13.828 -3.285 1 96 70 ARG B C 1
ATOM 1595 O O . ARG B 1 70 ? 17.75 14.047 -3.059 1 96 70 ARG B O 1
ATOM 1602 N N . LYS B 1 71 ? 16.156 13.656 -4.477 1 95.38 71 LYS B N 1
ATOM 1603 C CA . LYS B 1 71 ? 17.047 13.75 -5.633 1 95.38 71 LYS B CA 1
ATOM 1604 C C . LYS B 1 71 ? 17.219 15.203 -6.062 1 95.38 71 LYS B C 1
ATOM 1606 O O . LYS B 1 71 ? 18.328 15.617 -6.426 1 95.38 71 LYS B O 1
ATOM 1611 N N . ASN B 1 72 ? 16.156 15.961 -5.988 1 94.94 72 ASN B N 1
ATOM 1612 C CA . ASN B 1 72 ? 16.172 17.312 -6.551 1 94.94 72 ASN B CA 1
ATOM 1613 C C . ASN B 1 72 ? 16.234 18.375 -5.461 1 94.94 72 ASN B C 1
ATOM 1615 O O . ASN B 1 72 ? 16.391 19.562 -5.754 1 94.94 72 ASN B O 1
ATOM 1619 N N . GLY B 1 73 ? 16.031 18.016 -4.25 1 94.06 73 GLY B N 1
ATOM 1620 C CA . GLY B 1 73 ? 16.125 18.938 -3.131 1 94.06 73 GLY B CA 1
ATOM 1621 C C . GLY B 1 73 ? 14.922 19.844 -2.996 1 94.06 73 GLY B C 1
ATOM 1622 O O . GLY B 1 73 ? 15.031 20.969 -2.504 1 94.06 73 GLY B O 1
ATOM 1623 N N . ILE B 1 74 ? 13.836 19.375 -3.602 1 94.94 74 ILE B N 1
ATOM 1624 C CA . ILE B 1 74 ? 12.609 20.156 -3.494 1 94.94 74 ILE B CA 1
ATOM 1625 C C . ILE B 1 74 ? 11.609 19.422 -2.607 1 94.94 74 ILE B C 1
ATOM 1627 O O . ILE B 1 74 ? 11.812 18.25 -2.264 1 94.94 74 ILE B O 1
ATOM 1631 N N . HIS B 1 75 ? 10.617 20.203 -2.137 1 95.19 75 HIS B N 1
ATOM 1632 C CA . HIS B 1 75 ? 9.578 19.609 -1.312 1 95.19 75 HIS B CA 1
ATOM 1633 C C . HIS B 1 75 ? 8.188 19.984 -1.813 1 95.19 75 HIS B C 1
ATOM 1635 O O . HIS B 1 75 ? 8.008 21.078 -2.383 1 95.19 75 HIS B O 1
ATOM 1641 N N . PHE B 1 76 ? 7.324 19.078 -1.734 1 97.5 76 PHE B N 1
ATOM 1642 C CA . PHE B 1 76 ? 5.906 19.375 -1.911 1 97.5 76 PHE B CA 1
ATOM 1643 C C . PHE B 1 76 ? 5.227 19.594 -0.566 1 97.5 76 PHE B C 1
ATOM 1645 O O . PHE B 1 76 ? 5.324 18.766 0.333 1 97.5 76 PHE B O 1
ATOM 1652 N N . THR B 1 77 ? 4.543 20.766 -0.448 1 97.25 77 THR B N 1
ATOM 1653 C CA . THR B 1 77 ? 4.055 21.172 0.862 1 97.25 77 THR B CA 1
ATOM 1654 C C . THR B 1 77 ? 2.584 21.578 0.789 1 97.25 77 THR B C 1
ATOM 1656 O O . THR B 1 77 ? 2.158 22.234 -0.168 1 97.25 77 THR B O 1
ATOM 1659 N N . ARG B 1 78 ? 1.824 21.156 1.784 1 97.75 78 ARG B N 1
ATOM 1660 C CA . ARG B 1 78 ? 0.463 21.641 1.991 1 97.75 78 ARG B CA 1
ATOM 1661 C C . ARG B 1 78 ? 0.273 22.156 3.416 1 97.75 78 ARG B C 1
ATOM 1663 O O . ARG B 1 78 ? 0.807 21.562 4.363 1 97.75 78 ARG B O 1
ATOM 1670 N N . THR B 1 79 ? -0.418 23.188 3.547 1 97.19 79 THR B N 1
ATOM 1671 C CA . THR B 1 79 ? -0.758 23.766 4.844 1 97.19 79 THR B CA 1
ATOM 1672 C C . THR B 1 79 ? -2.27 23.766 5.051 1 97.19 79 THR B C 1
ATOM 1674 O O . THR B 1 79 ? -3.027 24.109 4.141 1 97.19 79 THR B O 1
ATOM 1677 N N . SER B 1 80 ? -2.629 23.312 6.219 1 96.5 80 SER B N 1
ATOM 1678 C CA . SER B 1 80 ? -4.055 23.266 6.527 1 96.5 80 SER B CA 1
ATOM 1679 C C . SER B 1 80 ? -4.582 24.656 6.906 1 96.5 80 SER B C 1
ATOM 1681 O O . SER B 1 80 ? -3.805 25.578 7.105 1 96.5 80 SER B O 1
ATOM 1683 N N . GLY B 1 81 ? -5.996 24.766 6.898 1 95.5 81 GLY B N 1
ATOM 1684 C CA . GLY B 1 81 ? -6.598 25.844 7.672 1 95.5 81 GLY B CA 1
ATOM 1685 C C . GLY B 1 81 ? -6.613 25.562 9.164 1 95.5 81 GLY B C 1
ATOM 1686 O O . GLY B 1 81 ? -5.809 24.766 9.664 1 95.5 81 GLY B O 1
ATOM 1687 N N . LEU B 1 82 ? -7.441 26.297 9.867 1 93.44 82 LEU B N 1
ATOM 1688 C CA . LEU B 1 82 ? -7.617 26.031 11.289 1 93.44 82 LEU B CA 1
ATOM 1689 C C . LEU B 1 82 ? -8.312 24.688 11.516 1 93.44 82 LEU B C 1
ATOM 1691 O O . LEU B 1 82 ? -9.391 24.453 10.953 1 93.44 82 LEU B O 1
ATOM 1695 N N . LEU B 1 83 ? -7.652 23.828 12.188 1 90.19 83 LEU B N 1
ATOM 1696 C CA . LEU B 1 83 ? -8.203 22.516 12.5 1 90.19 83 LEU B CA 1
ATOM 1697 C C . LEU B 1 83 ? -8.617 22.438 13.969 1 90.19 83 LEU B C 1
ATOM 1699 O O . LEU B 1 83 ? -7.902 22.922 14.844 1 90.19 83 LEU B O 1
ATOM 1703 N N . VAL B 1 84 ? -9.711 21.891 14.148 1 87.38 84 VAL B N 1
ATOM 1704 C CA . VAL B 1 84 ? -10.195 21.656 15.508 1 87.38 84 VAL B CA 1
ATOM 1705 C C . VAL B 1 84 ? -10.227 20.156 15.789 1 87.38 84 VAL B C 1
ATOM 1707 O O . VAL B 1 84 ? -11 19.422 15.172 1 87.38 84 VAL B O 1
ATOM 1710 N N . PHE B 1 85 ? -9.305 19.688 16.625 1 84.12 85 PHE B N 1
ATOM 1711 C CA . PHE B 1 85 ? -9.219 18.266 16.906 1 84.12 85 PHE B CA 1
ATOM 1712 C C . PHE B 1 85 ? -10.094 17.891 18.094 1 84.12 85 PHE B C 1
ATOM 1714 O O . PHE B 1 85 ? -10.086 18.594 19.125 1 84.12 85 PHE B O 1
ATOM 1721 N N . THR B 1 86 ? -10.992 16.969 17.672 1 72.75 86 THR B N 1
ATOM 1722 C CA . THR B 1 86 ? -11.758 16.312 18.734 1 72.75 86 THR B CA 1
ATOM 1723 C C . THR B 1 86 ? -11.352 14.852 18.875 1 72.75 86 THR B C 1
ATOM 1725 O O . THR B 1 86 ? -10.758 14.281 17.953 1 72.75 86 THR B O 1
ATOM 1728 N N . GLY B 1 87 ? -11.219 14.234 19.812 1 65.88 87 GLY B N 1
ATOM 1729 C CA . GLY B 1 87 ? -10.773 12.875 20.062 1 65.88 87 GLY B CA 1
ATOM 1730 C C . GLY B 1 87 ? -11.117 11.906 18.953 1 65.88 87 GLY B C 1
ATOM 1731 O O . GLY B 1 87 ? -12.25 11.906 18.453 1 65.88 87 GLY B O 1
ATOM 1732 N N . GLY B 1 88 ? -10.094 11.141 18.406 1 70.44 88 GLY B N 1
ATOM 1733 C CA . GLY B 1 88 ? -10.258 9.938 17.609 1 70.44 88 GLY B CA 1
ATOM 1734 C C . GLY B 1 88 ? -10.266 10.203 16.125 1 70.44 88 GLY B C 1
ATOM 1735 O O . GLY B 1 88 ? -10.266 9.273 15.32 1 70.44 88 GLY B O 1
ATOM 1736 N N . HIS B 1 89 ? -10.367 11.484 15.844 1 82.56 89 HIS B N 1
ATOM 1737 C CA . HIS B 1 89 ? -10.453 11.75 14.414 1 82.56 89 HIS B CA 1
ATOM 1738 C C . HIS B 1 89 ? -9.156 12.352 13.883 1 82.56 89 HIS B C 1
ATOM 1740 O O . HIS B 1 89 ? -8.516 13.148 14.562 1 82.56 89 HIS B O 1
ATOM 1746 N N . GLY B 1 90 ? -8.773 12 12.711 1 91.19 90 GLY B N 1
ATOM 1747 C CA . GLY B 1 90 ? -7.617 12.578 12.055 1 91.19 90 GLY B CA 1
ATOM 1748 C C . GLY B 1 90 ? -7.984 13.633 11.023 1 91.19 90 GLY B C 1
ATOM 1749 O O . GLY B 1 90 ? -9.117 13.656 10.523 1 91.19 90 GLY B O 1
ATOM 1750 N N . TRP B 1 91 ? -7.129 14.594 10.828 1 93.69 91 TRP B N 1
ATOM 1751 C CA . TRP B 1 91 ? -7.273 15.609 9.797 1 93.69 91 TRP B CA 1
ATOM 1752 C C . TRP B 1 91 ? -6.137 15.523 8.781 1 93.69 91 TRP B C 1
ATOM 1754 O O . TRP B 1 91 ? -4.984 15.289 9.148 1 93.69 91 TRP B O 1
ATOM 1764 N N . GLY B 1 92 ? -6.531 15.75 7.531 1 96.12 92 GLY B N 1
ATOM 1765 C CA . GLY B 1 92 ? -5.492 15.711 6.516 1 96.12 92 GLY B CA 1
ATOM 1766 C C . GLY B 1 92 ? -6.039 15.734 5.098 1 96.12 92 GLY B C 1
ATOM 1767 O O . GLY B 1 92 ? -7.039 16.391 4.824 1 96.12 92 GLY B O 1
ATOM 1768 N N . TRP B 1 93 ? -5.246 15.188 4.199 1 97.44 93 TRP B N 1
ATOM 1769 C CA . TRP B 1 93 ? -5.551 15.227 2.773 1 97.44 93 TRP B CA 1
ATOM 1770 C C . TRP B 1 93 ? -5.695 13.82 2.207 1 97.44 93 TRP B C 1
ATOM 1772 O O . TRP B 1 93 ? -4.738 13.039 2.219 1 97.44 93 TRP B O 1
ATOM 1782 N N . ALA B 1 94 ? -6.863 13.523 1.669 1 96.31 94 ALA B N 1
ATOM 1783 C CA . ALA B 1 94 ? -7.066 12.25 0.978 1 96.31 94 ALA B CA 1
ATOM 1784 C C . ALA B 1 94 ? -6.27 12.203 -0.322 1 96.31 94 ALA B C 1
ATOM 1786 O O . ALA B 1 94 ? -5.855 11.125 -0.761 1 96.31 94 ALA B O 1
ATOM 1787 N N . ASN B 1 95 ? -6.105 13.398 -0.966 1 97.19 95 ASN B N 1
ATOM 1788 C CA . ASN B 1 95 ? -5.402 13.508 -2.24 1 97.19 95 ASN B CA 1
ATOM 1789 C C . ASN B 1 95 ? -4.152 14.375 -2.119 1 97.19 95 ASN B C 1
ATOM 1791 O O . ASN B 1 95 ? -3.955 15.305 -2.902 1 97.19 95 ASN B O 1
ATOM 1795 N N . PHE B 1 96 ? -3.258 13.977 -1.253 1 97.94 96 PHE B N 1
ATOM 1796 C CA . PHE B 1 96 ? -2.098 14.789 -0.917 1 97.94 96 PHE B CA 1
ATOM 1797 C C . PHE B 1 96 ? -1.166 14.93 -2.115 1 97.94 96 PHE B C 1
ATOM 1799 O O . PHE B 1 96 ? -0.855 16.047 -2.543 1 97.94 96 PHE B O 1
ATOM 1806 N N . LEU B 1 97 ? -0.713 13.805 -2.623 1 97.5 97 LEU B N 1
ATOM 1807 C CA . LEU B 1 97 ? 0.206 13.789 -3.756 1 97.5 97 LEU B CA 1
ATOM 1808 C C . LEU B 1 97 ? -0.165 12.688 -4.746 1 97.5 97 LEU B C 1
ATOM 1810 O O . LEU B 1 97 ? -0.375 11.539 -4.352 1 97.5 97 LEU B O 1
ATOM 1814 N N . GLU B 1 98 ? -0.172 13.055 -6.031 1 96.31 98 GLU B N 1
ATOM 1815 C CA . GLU B 1 98 ? -0.508 12.07 -7.055 1 96.31 98 GLU B CA 1
ATOM 1816 C C . GLU B 1 98 ? 0.497 10.922 -7.066 1 96.31 98 GLU B C 1
ATOM 1818 O O . GLU B 1 98 ? 1.706 11.148 -6.984 1 96.31 98 GLU B O 1
ATOM 1823 N N . LEU B 1 99 ? -0.031 9.719 -7.27 1 94.31 99 LEU B N 1
ATOM 1824 C CA . LEU B 1 99 ? 0.826 8.539 -7.305 1 94.31 99 LEU B CA 1
ATOM 1825 C C . LEU B 1 99 ? 1.795 8.602 -8.477 1 94.31 99 LEU B C 1
ATOM 1827 O O . LEU B 1 99 ? 2.947 8.18 -8.367 1 94.31 99 LEU B O 1
ATOM 1831 N N . LYS B 1 100 ? 1.288 9.117 -9.586 1 92 100 LYS B N 1
ATOM 1832 C CA . LYS B 1 100 ? 2.143 9.25 -10.766 1 92 100 LYS B CA 1
ATOM 1833 C C . LYS B 1 100 ? 3.389 10.07 -10.453 1 92 100 LYS B C 1
ATOM 1835 O O . LYS B 1 100 ? 4.488 9.742 -10.898 1 92 100 LYS B O 1
ATOM 1840 N N . LYS B 1 101 ? 3.209 11.117 -9.734 1 93.81 101 LYS B N 1
ATOM 1841 C CA . LYS B 1 101 ? 4.332 11.961 -9.336 1 93.81 101 LYS B CA 1
ATOM 1842 C C . LYS B 1 101 ? 5.195 11.266 -8.289 1 93.81 101 LYS B C 1
ATOM 1844 O O . LYS B 1 101 ? 6.426 11.32 -8.352 1 93.81 101 LYS B O 1
ATOM 1849 N N . LEU B 1 102 ? 4.574 10.641 -7.367 1 95 102 LEU B N 1
ATOM 1850 C CA . LEU B 1 102 ? 5.262 9.945 -6.285 1 95 102 LEU B CA 1
ATOM 1851 C C . LEU B 1 102 ? 6.16 8.844 -6.84 1 95 102 LEU B C 1
ATOM 1853 O O . LEU B 1 102 ? 7.301 8.688 -6.395 1 95 102 LEU B O 1
ATOM 1857 N N . LYS B 1 103 ? 5.691 8.141 -7.863 1 92.62 103 LYS B N 1
ATOM 1858 C CA . LYS B 1 103 ? 6.391 6.969 -8.383 1 92.62 103 LYS B CA 1
ATOM 1859 C C . LYS B 1 103 ? 7.285 7.336 -9.562 1 92.62 103 LYS B C 1
ATOM 1861 O O . LYS B 1 103 ? 7.941 6.473 -10.141 1 92.62 103 LYS B O 1
ATOM 1866 N N . ASP B 1 104 ? 7.277 8.594 -9.945 1 92.25 104 ASP B N 1
ATOM 1867 C CA . ASP B 1 104 ? 8.094 9.039 -11.07 1 92.25 104 ASP B CA 1
ATOM 1868 C C . ASP B 1 104 ? 9.578 8.797 -10.812 1 92.25 104 ASP B C 1
ATOM 1870 O O . ASP B 1 104 ? 10.156 9.391 -9.898 1 92.25 104 ASP B O 1
ATOM 1874 N N . PRO B 1 105 ? 10.156 7.922 -11.625 1 88 105 PRO B N 1
ATOM 1875 C CA . PRO B 1 105 ? 11.57 7.625 -11.391 1 88 105 PRO B CA 1
ATOM 1876 C C . PRO B 1 105 ? 12.469 8.844 -11.57 1 88 105 PRO B C 1
ATOM 1878 O O . PRO B 1 105 ? 13.594 8.875 -11.055 1 88 105 PRO B O 1
ATOM 1881 N N . SER B 1 106 ? 12.016 9.773 -12.336 1 90.06 106 SER B N 1
ATOM 1882 C CA . SER B 1 106 ? 12.789 10.992 -12.508 1 90.06 106 SER B CA 1
ATOM 1883 C C . SER B 1 106 ? 12.703 11.883 -11.273 1 90.06 106 SER B C 1
ATOM 1885 O O . SER B 1 106 ? 13.523 12.789 -11.094 1 90.06 106 SER B O 1
ATOM 1887 N N . GLY B 1 107 ? 11.633 11.57 -10.5 1 90.69 107 GLY B N 1
ATOM 1888 C CA . GLY B 1 107 ? 11.508 12.273 -9.234 1 90.69 107 GLY B CA 1
ATOM 1889 C C . GLY B 1 107 ? 12.242 11.594 -8.102 1 90.69 107 GLY B C 1
ATOM 1890 O O . GLY B 1 107 ? 12.844 10.531 -8.289 1 90.69 107 GLY B O 1
ATOM 1891 N N . GLY B 1 108 ? 12.328 12.258 -6.906 1 94.88 108 GLY B N 1
ATOM 1892 C CA . GLY B 1 108 ? 13.062 11.727 -5.773 1 94.88 108 GLY B CA 1
ATOM 1893 C C . GLY B 1 108 ? 12.219 11.609 -4.516 1 94.88 108 GLY B C 1
ATOM 1894 O O . GLY B 1 108 ? 12.75 11.594 -3.404 1 94.88 108 GLY B O 1
ATOM 1895 N N . TYR B 1 109 ? 10.906 11.523 -4.727 1 96.38 109 TYR B N 1
ATOM 1896 C CA . TYR B 1 109 ? 10.047 11.438 -3.553 1 96.38 109 TYR B CA 1
ATOM 1897 C C . TYR B 1 109 ? 10.172 10.07 -2.891 1 96.38 109 TYR B C 1
ATOM 1899 O O . TYR B 1 109 ? 10 9.945 -1.675 1 96.38 109 TYR B O 1
ATOM 1907 N N . VAL B 1 110 ? 10.383 9.039 -3.705 1 95.5 110 VAL B N 1
ATOM 1908 C CA . VAL B 1 110 ? 10.609 7.699 -3.186 1 95.5 110 VAL B CA 1
ATOM 1909 C C . VAL B 1 110 ? 12.016 7.227 -3.562 1 95.5 110 VAL B C 1
ATOM 1911 O O . VAL B 1 110 ? 12.383 7.238 -4.738 1 95.5 110 VAL B O 1
ATOM 1914 N N . VAL B 1 111 ? 12.773 6.922 -2.613 1 94.19 111 VAL B N 1
ATOM 1915 C CA . VAL B 1 111 ? 14.109 6.367 -2.789 1 94.19 111 VAL B CA 1
ATOM 1916 C C . VAL B 1 111 ? 14.25 5.086 -1.972 1 94.19 111 VAL B C 1
ATOM 1918 O O . VAL B 1 111 ? 14.039 5.09 -0.756 1 94.19 111 VAL B O 1
ATOM 1921 N N . GLU B 1 112 ? 14.609 3.959 -2.672 1 91.69 112 GLU B N 1
ATOM 1922 C CA . GLU B 1 112 ? 14.781 2.67 -2.008 1 91.69 112 GLU B CA 1
ATOM 1923 C C . GLU B 1 112 ? 13.555 2.312 -1.173 1 91.69 112 GLU B C 1
ATOM 1925 O O . GLU B 1 112 ? 13.672 1.981 0.008 1 91.69 112 GLU B O 1
ATOM 1930 N N . SER B 1 113 ? 12.344 2.508 -1.617 1 91.75 113 SER B N 1
ATOM 1931 C CA . SER B 1 113 ? 11.039 2.115 -1.092 1 91.75 113 SER B CA 1
ATOM 1932 C C . SER B 1 113 ? 10.688 2.906 0.164 1 91.75 113 SER B C 1
ATOM 1934 O O . SER B 1 113 ? 9.961 2.414 1.03 1 91.75 113 SER B O 1
ATOM 1936 N N . SER B 1 114 ? 11.273 4.098 0.261 1 95.12 114 SER B N 1
ATOM 1937 C CA . SER B 1 114 ? 10.945 4.945 1.404 1 95.12 114 SER B CA 1
ATOM 1938 C C . SER B 1 114 ? 10.734 6.395 0.976 1 95.12 114 SER B C 1
ATOM 1940 O O . SER B 1 114 ? 11.211 6.809 -0.084 1 95.12 114 SER B O 1
ATOM 1942 N N . CYS B 1 115 ? 9.992 7.117 1.763 1 95.81 115 CYS B N 1
ATOM 1943 C CA . CYS B 1 115 ? 9.836 8.555 1.557 1 95.81 115 CYS B CA 1
ATOM 1944 C C . CYS B 1 115 ? 10.125 9.32 2.842 1 95.81 115 CYS B C 1
ATOM 1946 O O . CYS B 1 115 ? 10.234 8.727 3.914 1 95.81 115 CYS B O 1
ATOM 1948 N N . VAL B 1 116 ? 10.383 10.617 2.729 1 96.12 116 VAL B N 1
ATOM 1949 C CA . VAL B 1 116 ? 10.68 11.492 3.859 1 96.12 116 VAL B CA 1
ATOM 1950 C C . VAL B 1 116 ? 9.602 12.562 3.977 1 96.12 116 VAL B C 1
ATOM 1952 O O . VAL B 1 116 ? 9.344 13.305 3.021 1 96.12 116 VAL B O 1
ATOM 1955 N N . VAL B 1 117 ? 9.016 12.594 5.148 1 96.19 117 VAL B N 1
ATOM 1956 C CA . VAL B 1 117 ? 7.949 13.57 5.387 1 96.19 117 VAL B CA 1
ATOM 1957 C C . VAL B 1 117 ? 8.297 14.422 6.602 1 96.19 117 VAL B C 1
ATOM 1959 O O . VAL B 1 117 ? 9.023 13.984 7.492 1 96.19 117 VAL B O 1
ATOM 1962 N N . LYS B 1 118 ? 7.77 15.625 6.559 1 94.56 118 LYS B N 1
ATOM 1963 C CA . LYS B 1 118 ? 7.863 16.562 7.68 1 94.56 118 LYS B CA 1
ATOM 1964 C C . LYS B 1 118 ? 6.492 17.125 8.047 1 94.56 118 LYS B C 1
ATOM 1966 O O . LYS B 1 118 ? 5.703 17.469 7.16 1 94.56 118 LYS B O 1
ATOM 1971 N N . ALA B 1 119 ? 6.293 17.109 9.344 1 93.81 119 ALA B N 1
ATOM 1972 C CA . ALA B 1 119 ? 5.082 17.75 9.852 1 93.81 119 ALA B CA 1
ATOM 1973 C C . ALA B 1 119 ? 5.414 18.891 10.812 1 93.81 119 ALA B C 1
ATOM 1975 O O . ALA B 1 119 ? 6.203 18.703 11.75 1 93.81 119 ALA B O 1
ATOM 1976 N N . ASP B 1 120 ? 4.844 20.031 10.508 1 92.62 120 ASP B N 1
ATOM 1977 C CA . ASP B 1 120 ? 4.926 21.188 11.391 1 92.62 120 ASP B CA 1
ATOM 1978 C C . ASP B 1 120 ? 3.545 21.594 11.898 1 92.62 120 ASP B C 1
ATOM 1980 O O . ASP B 1 120 ? 2.635 21.859 11.109 1 92.62 120 ASP B O 1
ATOM 1984 N N . LEU B 1 121 ? 3.494 21.609 13.273 1 92.62 121 LEU B N 1
ATOM 1985 C CA . LEU B 1 121 ? 2.221 21.953 13.898 1 92.62 121 LEU B CA 1
ATOM 1986 C C . LEU B 1 121 ? 2.346 23.219 14.734 1 92.62 121 LEU B C 1
ATOM 1988 O O . LEU B 1 121 ? 3.338 23.406 15.445 1 92.62 121 LEU B O 1
ATOM 1992 N N . THR B 1 122 ? 1.358 24.031 14.57 1 90.06 122 THR B N 1
ATOM 1993 C CA . THR B 1 122 ? 1.23 25.188 15.453 1 90.06 122 THR B CA 1
ATOM 1994 C C . THR B 1 122 ? -0.113 25.172 16.172 1 90.06 122 THR B C 1
ATOM 1996 O O . THR B 1 122 ? -1.166 25.094 15.539 1 90.06 122 THR B O 1
ATOM 1999 N N . ILE B 1 123 ? -0.132 25.172 17.453 1 87.19 123 ILE B N 1
ATOM 2000 C CA . ILE B 1 123 ? -1.352 25.234 18.25 1 87.19 123 ILE B CA 1
ATOM 2001 C C . ILE B 1 123 ? -1.706 26.703 18.516 1 87.19 123 ILE B C 1
ATOM 2003 O O . ILE B 1 123 ? -0.87 27.469 18.984 1 87.19 123 ILE B O 1
ATOM 2007 N N . ILE B 1 124 ? -2.949 27.016 18.062 1 81.94 124 ILE B N 1
ATOM 2008 C CA . ILE B 1 124 ? -3.418 28.391 18.234 1 81.94 124 ILE B CA 1
ATOM 2009 C C . ILE B 1 124 ? -4.273 28.484 19.484 1 81.94 124 ILE B C 1
ATOM 2011 O O . ILE B 1 124 ? -5.078 27.594 19.781 1 81.94 124 ILE B O 1
ATOM 2015 N N . GLY B 1 125 ? -4.145 29.469 20.391 1 70.06 125 GLY B N 1
ATOM 2016 C CA . GLY B 1 125 ? -4.895 29.75 21.609 1 70.06 125 GLY B CA 1
ATOM 2017 C C . GLY B 1 125 ? -4.203 29.25 22.859 1 70.06 125 GLY B C 1
ATOM 2018 O O . GLY B 1 125 ? -4.82 29.172 23.938 1 70.06 125 GLY B O 1
ATOM 2019 N N . LEU B 1 126 ? -3.113 28.641 22.734 1 57.25 126 LEU B N 1
ATOM 2020 C CA . LEU B 1 126 ? -2.484 28.453 24.047 1 57.25 126 LEU B CA 1
ATOM 2021 C C . LEU B 1 126 ? -2.328 29.781 24.766 1 57.25 126 LEU B C 1
ATOM 2023 O O . LEU B 1 126 ? -1.767 30.734 24.219 1 57.25 126 LEU B O 1
ATOM 2027 N N . SER B 1 127 ? -3.465 30.219 25.266 1 47.09 127 SER B N 1
ATOM 2028 C CA . SER B 1 127 ? -3.311 31.359 26.156 1 47.09 127 SER B CA 1
ATOM 2029 C C . SER B 1 127 ? -2.01 31.266 26.953 1 47.09 127 SER B C 1
ATOM 2031 O O . SER B 1 127 ? -1.721 30.25 27.562 1 47.09 127 SER B O 1
ATOM 2033 N N . ASN B 1 128 ? -0.954 31.922 26.469 1 43.09 128 ASN B N 1
ATOM 2034 C CA . ASN B 1 128 ? 0.184 32.219 27.344 1 43.09 128 ASN B CA 1
ATOM 2035 C C . ASN B 1 128 ? -0.26 32.562 28.766 1 43.09 128 ASN B C 1
ATOM 2037 O O . ASN B 1 128 ? -1.05 33.469 28.969 1 43.09 128 ASN B O 1
ATOM 2041 N N . ASP B 1 129 ? -0.508 31.641 29.609 1 38.12 129 ASP B N 1
ATOM 2042 C CA . ASP B 1 129 ? -0.421 32.188 30.969 1 38.12 129 ASP B CA 1
ATOM 2043 C C . ASP B 1 129 ? 0.754 33.156 31.109 1 38.12 129 ASP B C 1
ATOM 2045 O O . ASP B 1 129 ? 1.909 32.75 30.938 1 38.12 129 ASP B O 1
ATOM 2049 N N . SER B 1 130 ? 0.624 34.406 30.656 1 32.16 130 SER B N 1
ATOM 2050 C CA . SER B 1 130 ? 1.417 35.438 31.281 1 32.16 130 SER B CA 1
ATOM 2051 C C . SER B 1 130 ? 1.279 35.406 32.781 1 32.16 130 SER B C 1
ATOM 2053 O O . SER B 1 130 ? 0.2 35.156 33.312 1 32.16 130 SER B O 1
#